Protein AF-A0A7I7TYQ7-F1 (afdb_monomer_lite)

pLDDT: mean 83.6, std 18.42, range [42.56, 98.5]

Radius of gyration: 59.67 Å; chains: 1; bounding box: 112×48×159 Å

Structure (mmCIF, N/CA/C/O backbone):
data_AF-A0A7I7TYQ7-F1
#
_entry.id   AF-A0A7I7TYQ7-F1
#
loop_
_atom_site.group_PDB
_atom_site.id
_atom_site.type_symbol
_atom_site.label_atom_id
_atom_site.label_alt_id
_atom_site.label_comp_id
_atom_site.label_asym_id
_atom_site.label_entity_id
_atom_site.label_seq_id
_atom_site.pdbx_PDB_ins_code
_atom_site.Cartn_x
_atom_site.Cartn_y
_atom_site.Cartn_z
_atom_site.occupancy
_atom_site.B_iso_or_equiv
_atom_site.auth_seq_id
_atom_site.auth_comp_id
_atom_site.auth_asym_id
_atom_site.auth_atom_id
_atom_site.pdbx_PDB_model_num
ATOM 1 N N . MET A 1 1 ? 20.539 24.760 8.040 1.00 42.56 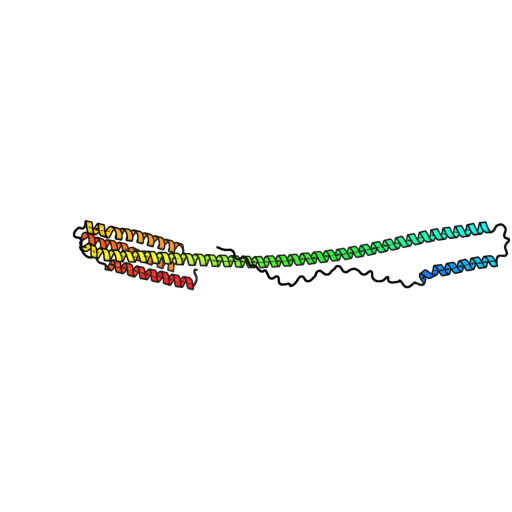1 MET A N 1
ATOM 2 C CA . MET A 1 1 ? 20.304 25.077 6.617 1.00 42.56 1 MET A CA 1
ATOM 3 C C . MET A 1 1 ? 21.430 26.008 6.199 1.00 42.56 1 MET A C 1
ATOM 5 O O . MET A 1 1 ? 21.367 27.202 6.440 1.00 42.56 1 MET A O 1
ATOM 9 N N . THR A 1 2 ? 22.516 25.404 5.736 1.00 43.94 2 THR A N 1
ATOM 10 C CA . THR A 1 2 ? 23.772 26.020 5.290 1.00 43.94 2 THR A CA 1
ATOM 11 C C . THR A 1 2 ? 24.238 25.156 4.118 1.00 43.94 2 THR A C 1
ATOM 13 O O . THR A 1 2 ? 24.193 23.929 4.263 1.00 43.94 2 THR A O 1
ATOM 16 N N . PRO A 1 3 ? 24.612 25.721 2.962 1.00 54.16 3 PRO A N 1
ATOM 17 C CA . PRO A 1 3 ? 25.118 24.925 1.858 1.00 54.16 3 PRO A CA 1
ATOM 18 C C . PRO A 1 3 ? 26.622 24.703 2.050 1.00 54.16 3 PRO A C 1
ATOM 20 O O . PRO A 1 3 ? 27.372 25.659 2.220 1.00 54.16 3 PRO A O 1
ATOM 23 N N . ASN A 1 4 ? 27.039 23.437 2.051 1.00 48.41 4 ASN A N 1
ATOM 24 C CA . ASN A 1 4 ? 28.428 23.059 1.812 1.00 48.41 4 ASN A CA 1
ATOM 25 C C . ASN A 1 4 ? 28.640 23.105 0.295 1.00 48.41 4 ASN A C 1
ATOM 27 O O . ASN A 1 4 ? 28.113 22.263 -0.434 1.00 48.41 4 ASN A O 1
ATOM 31 N N . GLU A 1 5 ? 29.366 24.118 -0.160 1.00 56.53 5 GLU A N 1
ATOM 32 C CA . GLU A 1 5 ? 30.161 24.048 -1.381 1.00 56.53 5 GLU A CA 1
ATOM 33 C C . GLU A 1 5 ? 31.379 23.182 -1.058 1.00 56.53 5 GLU A C 1
ATOM 35 O O . GLU A 1 5 ? 31.996 23.411 -0.028 1.00 56.53 5 GLU A O 1
ATOM 40 N N . ASP A 1 6 ? 31.618 22.142 -1.859 1.00 55.69 6 ASP A N 1
ATOM 41 C CA . ASP A 1 6 ? 32.930 21.544 -2.161 1.00 55.69 6 ASP A CA 1
ATOM 42 C C . ASP A 1 6 ? 32.677 20.271 -2.981 1.00 55.69 6 ASP A C 1
ATOM 44 O O . ASP A 1 6 ? 32.563 19.155 -2.474 1.00 55.69 6 ASP A O 1
ATOM 48 N N . GLY A 1 7 ? 32.504 20.471 -4.287 1.00 45.97 7 GLY A N 1
ATOM 49 C CA . GLY A 1 7 ? 32.435 19.413 -5.287 1.00 45.97 7 GLY A CA 1
ATOM 50 C C . GLY A 1 7 ? 33.688 19.436 -6.153 1.00 45.97 7 GLY A C 1
ATOM 51 O O . GLY A 1 7 ? 33.636 19.895 -7.292 1.00 45.97 7 GLY A O 1
ATOM 52 N N . GLU A 1 8 ? 34.809 18.951 -5.616 1.00 46.06 8 GLU A N 1
ATOM 53 C CA . GLU A 1 8 ? 35.971 18.552 -6.415 1.00 46.06 8 GLU A CA 1
ATOM 54 C C . GLU A 1 8 ? 35.578 17.366 -7.309 1.00 46.06 8 GLU A C 1
ATOM 56 O O . GLU A 1 8 ? 35.532 16.212 -6.882 1.00 46.06 8 GLU A O 1
ATOM 61 N N . VAL A 1 9 ? 35.291 17.647 -8.581 1.00 50.56 9 VAL A N 1
ATOM 62 C CA . VAL A 1 9 ? 35.205 16.617 -9.619 1.00 50.56 9 VAL A CA 1
ATOM 63 C C . VAL A 1 9 ? 36.607 16.410 -10.181 1.00 50.56 9 VAL A C 1
ATOM 65 O O . VAL A 1 9 ? 37.068 17.125 -11.069 1.00 50.56 9 VAL A O 1
ATOM 68 N N . SER A 1 10 ? 37.287 15.416 -9.616 1.00 46.12 10 SER A N 1
ATOM 69 C CA . SER A 1 10 ? 38.508 14.826 -10.154 1.00 46.12 10 SER A CA 1
ATOM 70 C C . SER A 1 10 ? 38.202 14.200 -11.519 1.00 46.12 10 SER A C 1
ATOM 72 O O . SER A 1 10 ? 37.521 13.178 -11.610 1.00 46.12 10 SER A O 1
ATOM 74 N N . ALA A 1 11 ? 38.654 14.845 -12.593 1.00 45.22 11 ALA A N 1
ATOM 75 C CA . ALA A 1 11 ? 38.586 14.301 -13.941 1.00 45.22 11 ALA A CA 1
ATOM 76 C C . ALA A 1 11 ? 39.720 13.283 -14.128 1.00 45.22 11 ALA A C 1
ATOM 78 O O . ALA A 1 11 ? 40.892 13.646 -14.241 1.00 45.22 11 ALA A O 1
ATOM 79 N N . THR A 1 12 ? 39.372 11.998 -14.158 1.00 47.47 12 THR A N 1
ATOM 80 C CA . THR A 1 12 ? 40.266 10.933 -14.610 1.00 47.47 12 THR A CA 1
ATOM 81 C C . THR A 1 12 ? 40.560 11.091 -16.109 1.00 47.47 12 THR A C 1
ATOM 83 O O . THR A 1 12 ? 39.634 11.283 -16.901 1.00 47.47 12 THR A O 1
ATOM 86 N N . PRO A 1 13 ? 41.836 11.008 -16.527 1.00 54.53 13 PRO A N 1
ATOM 87 C CA . PRO A 1 13 ? 42.229 11.113 -17.919 1.00 54.53 13 PRO A CA 1
ATOM 88 C C . PRO A 1 13 ? 42.287 9.713 -18.525 1.00 54.53 13 PRO A C 1
ATOM 90 O O . PRO A 1 13 ? 43.310 9.040 -18.440 1.00 54.53 13 PRO A O 1
ATOM 93 N N . GLU A 1 14 ? 41.211 9.258 -19.156 1.00 49.28 14 GLU A N 1
ATOM 94 C CA . GLU A 1 14 ? 41.310 8.069 -19.994 1.00 49.28 14 GLU A CA 1
ATOM 95 C C . GLU A 1 14 ? 40.328 8.121 -21.163 1.00 49.28 14 GLU A C 1
ATOM 97 O O . GLU A 1 14 ? 39.133 8.336 -21.005 1.00 49.28 14 GLU A O 1
ATOM 102 N N . GLU A 1 15 ? 40.890 7.879 -22.347 1.00 51.50 15 GLU A N 1
ATOM 103 C CA . GLU A 1 15 ? 40.184 7.302 -23.486 1.00 51.50 15 GLU A CA 1
ATOM 104 C C . GLU A 1 15 ? 39.393 8.239 -24.420 1.00 51.50 15 GLU A C 1
ATOM 106 O O . GLU A 1 15 ? 38.199 8.099 -24.649 1.00 51.50 15 GLU A O 1
ATOM 111 N N . ALA A 1 16 ? 40.126 9.102 -25.131 1.00 48.16 16 ALA A N 1
ATOM 112 C CA . ALA A 1 16 ? 39.754 9.504 -26.492 1.00 48.16 16 ALA A CA 1
ATOM 113 C C . ALA A 1 16 ? 40.842 9.046 -27.474 1.00 48.16 16 ALA A C 1
ATOM 115 O O . ALA A 1 16 ? 41.676 9.813 -27.959 1.00 48.16 16 ALA A O 1
ATOM 116 N N . ARG A 1 17 ? 40.852 7.733 -27.724 1.00 45.06 17 ARG A N 1
ATOM 117 C CA . ARG A 1 17 ? 41.566 7.107 -28.839 1.00 45.06 17 ARG A CA 1
ATOM 118 C C . ARG A 1 17 ? 40.898 7.520 -30.154 1.00 45.06 17 ARG A C 1
ATOM 120 O O . ARG A 1 17 ? 39.698 7.338 -30.315 1.00 45.06 17 ARG A O 1
ATOM 127 N N . GLY A 1 18 ? 41.707 7.951 -31.123 1.00 48.47 18 GLY A N 1
ATOM 128 C CA . GLY A 1 18 ? 41.430 7.644 -32.528 1.00 48.47 18 GLY A CA 1
ATOM 129 C C . GLY A 1 18 ? 41.006 8.779 -33.458 1.00 48.47 18 GLY A C 1
ATOM 130 O O . GLY A 1 18 ? 40.222 8.521 -34.362 1.00 48.47 18 GLY A O 1
ATOM 131 N N . ILE A 1 19 ? 41.555 9.991 -33.336 1.00 48.09 19 ILE A N 1
ATOM 132 C CA . ILE A 1 19 ? 41.625 10.891 -34.503 1.00 48.09 19 ILE A CA 1
ATOM 133 C C . ILE A 1 19 ? 42.959 10.617 -35.193 1.00 48.09 19 ILE A C 1
ATOM 135 O O . ILE A 1 19 ? 44.007 11.123 -34.794 1.00 48.09 19 ILE A O 1
ATOM 139 N N . THR A 1 20 ? 42.939 9.749 -36.202 1.00 58.75 20 THR A N 1
ATOM 140 C CA . THR A 1 20 ? 44.075 9.596 -37.111 1.00 58.75 20 THR A CA 1
ATOM 141 C C . THR A 1 20 ? 44.204 10.908 -37.896 1.00 58.75 20 THR A C 1
ATOM 143 O O . THR A 1 20 ? 43.220 11.327 -38.509 1.00 58.75 20 THR A O 1
ATOM 146 N N . PRO A 1 21 ? 45.357 11.601 -37.877 1.00 63.38 21 PRO A N 1
ATOM 147 C CA . PRO A 1 21 ? 45.532 12.796 -38.693 1.00 63.38 21 PRO A CA 1
ATOM 148 C C . PRO A 1 21 ? 45.379 12.428 -40.179 1.00 63.38 21 PRO A C 1
ATOM 150 O O . PRO A 1 21 ? 45.716 11.300 -40.558 1.00 63.38 21 PRO A O 1
ATOM 153 N N . PRO A 1 22 ? 44.884 13.344 -41.034 1.00 53.72 22 PRO A N 1
ATOM 154 C CA . PRO A 1 22 ? 44.825 13.102 -42.468 1.00 53.72 22 PRO A CA 1
ATOM 155 C C . PRO A 1 22 ? 46.232 12.747 -42.942 1.00 53.72 22 PRO A C 1
ATOM 157 O O . PRO A 1 22 ? 47.171 13.516 -42.731 1.00 53.72 22 PRO A O 1
ATOM 160 N N . GLN A 1 23 ? 46.384 11.560 -43.534 1.00 51.31 23 GLN A N 1
ATOM 161 C CA . GLN A 1 23 ? 47.637 11.173 -44.162 1.00 51.31 23 GLN A CA 1
ATOM 162 C C . GLN A 1 23 ? 47.971 12.238 -45.204 1.00 51.31 23 GLN A C 1
ATOM 164 O O . GLN A 1 23 ? 47.306 12.359 -46.233 1.00 51.31 23 GLN A O 1
ATOM 169 N N . THR A 1 24 ? 48.995 13.036 -44.916 1.00 47.09 24 THR A N 1
ATOM 170 C CA . THR A 1 24 ? 49.686 13.846 -45.905 1.00 47.09 24 THR A CA 1
ATOM 171 C C . THR A 1 24 ? 50.196 12.871 -46.948 1.00 47.09 24 THR A C 1
ATOM 173 O O . THR A 1 24 ? 51.155 12.135 -46.718 1.00 47.09 24 THR A O 1
ATOM 176 N N . VAL A 1 25 ? 49.504 12.821 -48.084 1.00 48.56 25 VAL A N 1
ATOM 177 C CA . VAL A 1 25 ? 49.967 12.107 -49.267 1.00 48.56 25 VAL A CA 1
ATOM 178 C C . VAL A 1 25 ? 51.283 12.766 -49.660 1.00 48.56 25 VAL A C 1
ATOM 180 O O . VAL A 1 25 ? 51.312 13.822 -50.289 1.00 48.56 25 VAL A O 1
ATOM 183 N N . VAL A 1 26 ? 52.387 12.174 -49.210 1.00 49.19 26 VAL A N 1
ATOM 184 C CA . VAL A 1 26 ? 53.721 12.489 -49.701 1.00 49.19 26 VAL A CA 1
ATOM 185 C C . VAL A 1 26 ? 53.659 12.234 -51.207 1.00 49.19 26 VAL A C 1
ATOM 187 O O . VAL A 1 26 ? 53.320 11.111 -51.594 1.00 49.19 26 VAL A O 1
ATOM 190 N N . PRO A 1 27 ? 53.927 13.225 -52.076 1.00 45.50 27 PRO A N 1
ATOM 191 C CA . PRO A 1 27 ? 54.024 12.963 -53.502 1.00 45.50 27 PRO A CA 1
ATOM 192 C C . PRO A 1 27 ? 55.144 11.942 -53.686 1.00 45.50 27 PRO A C 1
ATOM 194 O O . PRO A 1 27 ? 56.320 12.246 -53.474 1.00 45.50 27 PRO A O 1
ATOM 197 N N . SER A 1 28 ? 54.766 10.696 -53.987 1.00 47.22 28 SER A N 1
ATOM 198 C CA . SER A 1 28 ? 55.723 9.617 -54.176 1.00 47.22 28 SER A CA 1
ATOM 199 C C . SER A 1 28 ? 56.664 10.056 -55.282 1.00 47.22 28 SER A C 1
ATOM 201 O O . SER A 1 28 ? 56.205 10.447 -56.361 1.00 47.22 28 SER A O 1
ATOM 203 N N . ALA A 1 29 ? 57.955 10.027 -54.964 1.00 47.75 29 ALA A N 1
ATOM 204 C CA . ALA A 1 29 ? 59.056 10.367 -55.838 1.00 47.75 29 ALA A CA 1
ATOM 205 C C . ALA A 1 29 ? 58.744 10.001 -57.290 1.00 47.75 29 ALA A C 1
ATOM 207 O O . ALA A 1 29 ? 58.424 8.854 -57.599 1.00 47.75 29 ALA A O 1
ATOM 208 N N . SER A 1 30 ? 58.839 11.007 -58.159 1.00 48.94 30 SER A N 1
ATOM 209 C CA . SER A 1 30 ? 58.776 10.887 -59.608 1.00 48.94 30 SER A CA 1
ATOM 210 C C . SER A 1 30 ? 59.450 9.592 -60.065 1.00 48.94 30 SER A C 1
ATOM 212 O O . SER A 1 30 ? 60.682 9.501 -60.086 1.00 48.94 30 SER A O 1
ATOM 214 N N . GLN A 1 31 ? 58.643 8.594 -60.429 1.00 48.28 31 GLN A N 1
ATOM 215 C CA . GLN A 1 31 ? 59.093 7.452 -61.207 1.00 48.28 31 GLN A CA 1
ATOM 216 C C . GLN A 1 31 ? 59.602 8.021 -62.529 1.00 48.28 31 GLN A C 1
ATOM 218 O O . GLN A 1 31 ? 58.839 8.309 -63.453 1.00 48.28 31 GLN A O 1
ATOM 223 N N . ARG A 1 32 ? 60.915 8.251 -62.593 1.00 46.56 32 ARG A N 1
ATOM 224 C CA . ARG A 1 32 ? 61.625 8.524 -63.835 1.00 46.56 32 ARG A CA 1
ATOM 225 C C . ARG A 1 32 ? 61.409 7.302 -64.717 1.00 46.56 32 ARG A C 1
ATOM 227 O O . ARG A 1 32 ? 62.030 6.264 -64.501 1.00 46.56 32 ARG A O 1
ATOM 234 N N . ARG A 1 33 ? 60.482 7.413 -65.671 1.00 49.12 33 ARG A N 1
ATOM 235 C CA . ARG A 1 33 ? 60.324 6.421 -66.734 1.00 49.12 33 ARG A CA 1
ATOM 236 C C . ARG A 1 33 ? 61.698 6.215 -67.386 1.00 49.12 33 ARG A C 1
ATOM 238 O O . ARG A 1 33 ? 62.321 7.212 -67.764 1.00 49.12 33 ARG A O 1
ATOM 245 N N . PRO A 1 34 ? 62.195 4.973 -67.500 1.00 53.09 34 PRO A N 1
ATOM 246 C CA . PRO A 1 34 ? 63.415 4.713 -68.245 1.00 53.09 34 PRO A CA 1
ATOM 247 C C . PRO A 1 34 ? 63.185 5.146 -69.693 1.00 53.09 34 PRO A C 1
ATOM 249 O O . PRO A 1 34 ? 62.170 4.796 -70.294 1.00 53.09 34 PRO A O 1
ATOM 252 N N . TRP A 1 35 ? 64.105 5.951 -70.225 1.00 48.88 35 TRP A N 1
ATOM 253 C CA . TRP A 1 35 ? 64.116 6.352 -71.629 1.00 48.88 35 TRP A CA 1
ATOM 254 C C . TRP A 1 35 ? 64.016 5.102 -72.508 1.00 48.88 35 TRP A C 1
ATOM 256 O O . TRP A 1 35 ? 64.938 4.288 -72.552 1.00 48.88 35 TRP A O 1
ATOM 266 N N . THR A 1 36 ? 62.882 4.914 -73.181 1.00 56.78 36 THR A N 1
ATOM 267 C CA . THR A 1 36 ? 62.718 3.799 -74.117 1.00 56.78 36 THR A CA 1
ATOM 268 C C . THR A 1 36 ? 63.344 4.161 -75.460 1.00 56.78 36 THR A C 1
ATOM 270 O O . THR A 1 36 ? 63.169 5.277 -75.945 1.00 56.78 36 THR A O 1
ATOM 273 N N . LEU A 1 37 ? 64.014 3.196 -76.101 1.00 52.06 37 LEU A N 1
ATOM 274 C CA . LEU A 1 37 ? 64.643 3.310 -77.431 1.00 52.06 37 LEU A CA 1
ATOM 275 C C . LEU A 1 37 ? 63.708 3.816 -78.551 1.00 52.06 37 LEU A C 1
ATOM 277 O O . LEU A 1 37 ? 64.166 4.156 -79.639 1.00 52.06 37 LEU A O 1
ATOM 281 N N . ARG A 1 38 ? 62.396 3.882 -78.300 1.00 53.44 38 ARG A N 1
ATOM 282 C CA . ARG A 1 38 ? 61.405 4.409 -79.241 1.00 53.44 38 ARG A CA 1
ATOM 283 C C . ARG A 1 38 ? 61.416 5.944 -79.328 1.00 53.44 38 ARG A C 1
ATOM 285 O O . ARG A 1 38 ? 61.082 6.468 -80.385 1.00 53.44 38 ARG A O 1
ATOM 292 N N . ASP A 1 39 ? 61.886 6.643 -78.291 1.00 51.06 39 ASP A N 1
ATOM 293 C CA . ASP A 1 39 ? 62.031 8.112 -78.291 1.00 51.06 39 ASP A CA 1
ATOM 294 C C . ASP A 1 39 ? 63.324 8.591 -78.977 1.00 51.06 39 ASP A C 1
ATOM 296 O O . ASP A 1 39 ? 63.444 9.754 -79.355 1.00 51.06 39 ASP A O 1
ATOM 300 N N . THR A 1 40 ? 64.286 7.695 -79.222 1.00 53.19 40 THR A N 1
ATOM 301 C CA . THR A 1 40 ? 65.558 8.020 -79.896 1.00 53.19 40 THR A CA 1
ATOM 302 C C . THR A 1 40 ? 65.460 7.981 -81.427 1.00 53.19 40 THR A C 1
ATOM 304 O O . THR A 1 40 ? 66.359 8.465 -82.117 1.00 53.19 40 THR A O 1
ATOM 307 N N . GLY A 1 41 ? 64.358 7.454 -81.977 1.00 53.81 41 GLY A N 1
ATOM 308 C CA . GLY A 1 41 ? 64.159 7.310 -83.425 1.00 53.81 41 GLY A CA 1
ATOM 309 C C . GLY A 1 41 ? 64.160 8.640 -84.188 1.00 53.81 41 GLY A C 1
ATOM 310 O O . GLY A 1 41 ? 64.641 8.701 -85.318 1.00 53.81 41 GLY A O 1
ATOM 311 N N . TRP A 1 42 ? 63.711 9.728 -83.556 1.00 55.38 42 TRP A N 1
ATOM 312 C CA . TRP A 1 42 ? 63.705 11.058 -84.175 1.00 55.38 42 TRP A CA 1
ATOM 313 C C . TRP A 1 42 ? 65.107 11.681 -84.271 1.00 55.38 42 TRP A C 1
ATOM 315 O O . TRP A 1 42 ? 65.395 12.375 -85.245 1.00 55.38 42 TRP A O 1
ATOM 325 N N . ILE A 1 43 ? 66.009 11.380 -83.326 1.00 57.78 43 ILE A N 1
ATOM 326 C CA . ILE A 1 43 ? 67.402 11.864 -83.357 1.00 57.78 43 ILE A CA 1
ATOM 327 C C . ILE A 1 43 ? 68.191 11.141 -84.460 1.00 57.78 43 ILE A C 1
ATOM 329 O O . ILE A 1 43 ? 68.955 11.771 -85.192 1.00 57.78 43 ILE A O 1
ATOM 333 N N . ALA A 1 44 ? 67.949 9.837 -84.641 1.00 55.78 44 ALA A N 1
ATOM 334 C CA . ALA A 1 44 ? 68.562 9.061 -85.718 1.00 55.78 44 ALA A CA 1
ATOM 335 C C . ALA A 1 44 ? 68.093 9.526 -87.111 1.00 55.78 44 ALA A C 1
ATOM 337 O O . ALA A 1 44 ? 68.922 9.685 -88.006 1.00 55.78 44 ALA A O 1
ATOM 338 N N . LEU A 1 45 ? 66.798 9.831 -87.279 1.00 56.59 45 LEU A N 1
ATOM 339 C CA . LEU A 1 45 ? 66.256 10.317 -88.555 1.00 56.59 45 LEU A CA 1
ATOM 340 C C . LEU A 1 45 ? 66.772 11.728 -88.907 1.00 56.59 45 LEU A C 1
ATOM 342 O O . LEU A 1 45 ? 67.100 12.006 -90.066 1.00 56.59 45 LEU A O 1
ATOM 346 N N . GLY A 1 46 ? 66.919 12.597 -87.898 1.00 57.06 46 GLY A N 1
ATOM 347 C CA . GLY A 1 46 ? 67.520 13.925 -88.045 1.00 57.06 46 GLY A CA 1
ATOM 348 C C . GLY A 1 46 ? 68.971 13.864 -88.532 1.00 57.06 46 GLY A C 1
ATOM 349 O O . GLY A 1 46 ? 69.314 14.526 -89.513 1.00 57.06 46 GLY A O 1
ATOM 350 N N . LEU A 1 47 ? 69.797 13.000 -87.929 1.00 56.91 47 LEU A N 1
ATOM 351 C CA . LEU A 1 47 ? 71.205 12.828 -88.314 1.00 56.91 47 LEU A CA 1
ATOM 352 C C . LEU A 1 47 ? 71.373 12.238 -89.724 1.00 56.91 47 LEU A C 1
ATOM 354 O O . LEU A 1 47 ? 72.244 12.689 -90.469 1.00 56.91 47 LEU A O 1
ATOM 358 N N . THR A 1 48 ? 70.516 11.301 -90.142 1.00 59.31 48 THR A N 1
ATOM 359 C CA . THR A 1 48 ? 70.573 10.755 -91.511 1.00 59.31 48 THR A CA 1
ATOM 360 C C . THR A 1 48 ? 70.139 11.762 -92.579 1.00 59.31 48 THR A C 1
ATOM 362 O O . THR A 1 48 ? 70.736 11.798 -93.653 1.00 59.31 48 THR A O 1
ATOM 365 N N . SER A 1 49 ? 69.157 12.626 -92.293 1.00 58.34 49 SER A N 1
ATOM 366 C CA . SER A 1 49 ? 68.708 13.649 -93.254 1.00 58.34 49 SER A CA 1
ATOM 367 C C . SER A 1 49 ? 69.726 14.784 -93.428 1.00 58.34 49 SER A C 1
ATOM 369 O O . SER A 1 49 ? 70.009 15.185 -94.558 1.00 58.34 49 SER A O 1
ATOM 371 N N . GLY A 1 50 ? 70.355 15.235 -92.334 1.00 61.94 50 GLY A N 1
ATOM 372 C CA . GLY A 1 50 ? 71.437 16.222 -92.381 1.00 61.94 50 GLY A CA 1
ATOM 373 C C . GLY A 1 50 ? 72.685 15.689 -93.091 1.00 61.94 50 GLY A C 1
ATOM 374 O O . GLY A 1 50 ? 73.285 16.397 -93.901 1.00 61.94 50 GLY A O 1
ATOM 375 N N . GLY A 1 51 ? 73.028 14.415 -92.862 1.00 63.31 51 GLY A N 1
ATOM 376 C CA . GLY A 1 51 ? 74.118 13.736 -93.567 1.00 63.31 51 GLY A CA 1
ATOM 377 C C . GLY A 1 51 ? 73.871 13.610 -95.073 1.00 63.31 51 GLY A C 1
ATOM 378 O O . GLY A 1 51 ? 74.770 13.888 -95.862 1.00 63.31 51 GLY A O 1
ATOM 379 N N . PHE A 1 52 ? 72.646 13.272 -95.489 1.00 66.69 52 PHE A N 1
ATOM 380 C CA . PHE A 1 52 ? 72.287 13.142 -96.906 1.00 66.69 52 PHE A CA 1
ATOM 381 C C . PHE A 1 52 ? 72.254 14.493 -97.642 1.00 66.69 52 PHE A C 1
ATOM 383 O O . PHE A 1 52 ? 72.712 14.582 -98.779 1.00 66.69 52 PHE A O 1
ATOM 390 N N . ALA A 1 53 ? 71.795 15.565 -96.986 1.00 63.72 53 ALA A N 1
ATOM 391 C CA . ALA A 1 53 ? 71.829 16.920 -97.545 1.00 63.72 53 ALA A CA 1
ATOM 392 C C . ALA A 1 53 ? 73.265 17.460 -97.686 1.00 63.72 53 ALA A C 1
ATOM 394 O O . ALA A 1 53 ? 73.607 18.047 -98.713 1.00 63.72 53 ALA A O 1
ATOM 395 N N . SER A 1 54 ? 74.122 17.210 -96.689 1.00 60.69 54 SER A N 1
ATOM 396 C CA . SER A 1 54 ? 75.544 17.577 -96.736 1.00 60.69 54 SER A CA 1
ATOM 397 C C . SER A 1 54 ? 76.308 16.775 -97.805 1.00 60.69 54 SER A C 1
ATOM 399 O O . SER A 1 54 ? 77.127 17.326 -98.538 1.00 60.69 54 SER A O 1
ATOM 401 N N . TRP A 1 55 ? 75.975 15.490 -97.982 1.00 67.00 55 TRP A N 1
ATOM 402 C CA . TRP A 1 55 ? 76.544 14.640 -99.034 1.00 67.00 55 TRP A CA 1
ATOM 403 C C . TRP A 1 55 ? 76.109 15.064 -100.449 1.00 67.00 55 TRP A C 1
ATOM 405 O O . TRP A 1 55 ? 76.949 15.153 -101.345 1.00 67.00 55 TRP A O 1
ATOM 415 N N . LEU A 1 56 ? 74.833 15.422 -100.648 1.00 63.84 56 LEU A N 1
ATOM 416 C CA . LEU A 1 56 ? 74.331 15.959 -101.922 1.00 63.84 56 LEU A CA 1
ATOM 417 C C . LEU A 1 56 ? 74.962 17.312 -102.294 1.00 63.84 56 LEU A C 1
ATOM 419 O O . LEU A 1 56 ? 75.192 17.563 -103.478 1.00 63.84 56 LEU A O 1
ATOM 423 N N . LEU A 1 57 ? 75.281 18.162 -101.311 1.00 61.59 57 LEU A N 1
ATOM 424 C CA . LEU A 1 57 ? 75.947 19.454 -101.534 1.00 61.59 57 LEU A CA 1
ATOM 425 C C . LEU A 1 57 ? 77.407 19.312 -101.984 1.00 61.59 57 LEU A C 1
ATOM 427 O O . LEU A 1 57 ? 77.882 20.136 -102.759 1.00 61.59 57 LEU A O 1
ATOM 431 N N . ILE A 1 58 ? 78.110 18.273 -101.525 1.00 62.56 58 ILE A N 1
ATOM 432 C CA . ILE A 1 58 ? 79.524 18.051 -101.865 1.00 62.56 58 ILE A CA 1
ATOM 433 C C . ILE A 1 58 ? 79.677 17.339 -103.222 1.00 62.56 58 ILE A C 1
ATOM 435 O O . ILE A 1 58 ? 80.654 17.585 -103.925 1.00 62.56 58 ILE A O 1
ATOM 439 N N . PHE A 1 59 ? 78.719 16.491 -103.621 1.00 57.88 59 PHE A N 1
ATOM 440 C CA . PHE A 1 59 ? 78.836 15.662 -104.834 1.00 57.88 59 PHE A CA 1
ATOM 441 C C . PHE A 1 59 ? 78.012 16.115 -106.052 1.00 57.88 59 PHE A C 1
ATOM 443 O O . PHE A 1 59 ? 78.181 15.546 -107.132 1.00 57.88 59 PHE A O 1
ATOM 450 N N . SER A 1 60 ? 77.159 17.140 -105.948 1.00 50.94 60 SER A N 1
ATOM 451 C CA . SER A 1 60 ? 76.434 17.674 -107.112 1.00 50.94 60 SER A CA 1
ATOM 452 C C . SER A 1 60 ? 77.179 18.857 -107.748 1.00 50.94 60 SER A C 1
ATOM 454 O O . SER A 1 60 ? 77.057 20.007 -107.335 1.00 50.94 60 SER A O 1
ATOM 456 N N . GLY A 1 61 ? 77.983 18.573 -108.779 1.00 49.09 61 GLY A N 1
ATOM 457 C CA . GLY A 1 61 ? 78.694 19.574 -109.585 1.00 49.09 61 GLY A CA 1
ATOM 458 C C . GLY A 1 61 ? 77.737 20.451 -110.394 1.00 49.09 61 GLY A C 1
ATOM 459 O O . GLY A 1 61 ? 77.472 20.175 -111.561 1.00 49.09 61 GLY A O 1
ATOM 460 N N . TRP A 1 62 ? 77.175 21.486 -109.766 1.00 46.22 62 TRP A N 1
ATOM 461 C CA . TRP A 1 62 ? 76.034 22.197 -110.331 1.00 46.22 62 TRP A CA 1
ATOM 462 C C . TRP A 1 62 ? 76.156 23.726 -110.085 1.00 46.22 62 TRP A C 1
ATOM 464 O O . TRP A 1 62 ? 76.124 24.178 -108.947 1.00 46.22 62 TRP A O 1
ATOM 474 N N . GLU A 1 63 ? 76.107 24.543 -111.152 1.00 51.84 63 GLU A N 1
ATOM 475 C CA . GLU A 1 63 ? 76.265 26.024 -111.195 1.00 51.84 63 GLU A CA 1
ATOM 476 C C . GLU A 1 63 ? 75.333 26.881 -110.295 1.00 51.84 63 GLU A C 1
ATOM 478 O O . GLU A 1 63 ? 74.128 26.652 -110.212 1.00 51.84 63 GLU A O 1
ATOM 483 N N . ILE A 1 64 ? 75.890 27.909 -109.649 1.00 50.00 64 ILE A N 1
ATOM 484 C CA . ILE A 1 64 ? 75.413 28.555 -108.403 1.00 50.00 64 ILE A CA 1
ATOM 485 C C . ILE A 1 64 ? 74.318 29.647 -108.581 1.00 50.00 64 ILE A C 1
ATOM 487 O O . ILE A 1 64 ? 73.811 30.180 -107.600 1.00 50.00 64 ILE A O 1
ATOM 491 N N . GLY A 1 65 ? 73.864 29.964 -109.798 1.00 48.91 65 GLY A N 1
ATOM 492 C CA . GLY A 1 65 ? 73.085 31.195 -110.053 1.00 48.91 65 GLY A CA 1
ATOM 493 C C . GLY A 1 65 ? 71.573 31.200 -109.749 1.00 48.91 65 GLY A C 1
ATOM 494 O O . GLY A 1 65 ? 70.998 32.273 -109.628 1.00 48.91 65 GLY A O 1
ATOM 495 N N . SER A 1 66 ? 70.905 30.045 -109.626 1.00 55.69 66 SER A N 1
ATOM 496 C CA . SER A 1 66 ? 69.425 29.959 -109.515 1.00 55.69 66 SER A CA 1
ATOM 497 C C . SER A 1 66 ? 68.969 28.829 -108.569 1.00 55.69 66 SER A C 1
ATOM 499 O O . SER A 1 66 ? 67.980 28.138 -108.791 1.00 55.69 66 SER A O 1
ATOM 501 N N . LYS A 1 67 ? 69.758 28.560 -107.519 1.00 49.00 67 LYS A N 1
ATOM 502 C CA . LYS A 1 67 ? 69.617 27.337 -106.700 1.00 49.00 67 LYS A CA 1
ATOM 503 C C . LYS A 1 67 ? 69.018 27.535 -105.324 1.00 49.00 67 LYS A C 1
ATOM 505 O O . LYS A 1 67 ? 68.341 26.642 -104.832 1.00 49.00 67 LYS A O 1
ATOM 510 N N . ALA A 1 68 ? 69.198 28.698 -104.713 1.00 55.75 68 ALA A N 1
ATOM 511 C CA . ALA A 1 68 ? 68.646 28.934 -103.384 1.00 55.75 68 ALA A CA 1
ATOM 512 C C . ALA A 1 68 ? 67.103 28.932 -103.379 1.00 55.75 68 ALA A C 1
ATOM 514 O O . ALA A 1 68 ? 66.503 28.451 -102.422 1.00 55.75 68 ALA A O 1
ATOM 515 N N . GLU A 1 69 ? 66.450 29.392 -104.454 1.00 54.44 69 GLU A N 1
ATOM 516 C CA . GLU A 1 69 ? 64.984 29.517 -104.505 1.00 54.44 69 GLU A CA 1
ATOM 517 C C . GLU A 1 69 ? 64.246 28.173 -104.572 1.00 54.44 69 GLU A C 1
ATOM 519 O O . GLU A 1 69 ? 63.284 27.973 -103.830 1.00 54.44 69 GLU A O 1
ATOM 524 N N . TRP A 1 70 ? 64.696 27.215 -105.392 1.00 58.62 70 TRP A N 1
ATOM 525 C CA . TRP A 1 70 ? 63.983 25.935 -105.534 1.00 58.62 70 TRP A CA 1
ATOM 526 C C . TRP A 1 70 ? 64.182 25.011 -104.323 1.00 58.62 70 TRP A C 1
ATOM 528 O O . TRP A 1 70 ? 63.229 24.392 -103.847 1.00 58.62 70 TRP A O 1
ATOM 538 N N . PHE A 1 71 ? 65.395 24.979 -103.754 1.00 60.44 71 PHE A N 1
ATOM 539 C CA . PHE A 1 71 ? 65.667 24.239 -102.517 1.00 60.44 71 PHE A CA 1
ATOM 540 C C . PHE A 1 71 ? 64.960 24.859 -101.307 1.00 60.44 71 PHE A C 1
ATOM 542 O O . PHE A 1 71 ? 64.440 24.119 -100.472 1.00 60.44 71 PHE A O 1
ATOM 549 N N . SER A 1 72 ? 64.864 26.193 -101.243 1.00 64.81 72 SER A N 1
ATOM 550 C CA . SER A 1 72 ? 64.053 26.883 -100.233 1.00 64.81 72 SER A CA 1
ATOM 551 C C . SER A 1 72 ? 62.576 26.494 -100.346 1.00 64.81 72 SER A C 1
ATOM 553 O O . SER A 1 72 ? 61.954 26.162 -99.337 1.00 64.81 72 SER A O 1
ATOM 555 N N . GLY A 1 73 ? 62.024 26.425 -101.564 1.00 65.38 73 GLY A N 1
ATOM 556 C CA . GLY A 1 73 ? 60.632 26.026 -101.793 1.00 65.38 73 GLY A CA 1
ATOM 557 C C . GLY A 1 73 ? 60.326 24.584 -101.370 1.00 65.38 73 GLY A C 1
ATOM 558 O O . GLY A 1 73 ? 59.367 24.351 -100.634 1.00 65.38 73 GLY A O 1
ATOM 559 N N . VAL A 1 74 ? 61.157 23.615 -101.773 1.00 70.00 74 VAL A N 1
ATOM 560 C CA . VAL A 1 74 ? 60.954 22.189 -101.439 1.00 70.00 74 VAL A CA 1
ATOM 561 C C . VAL A 1 74 ? 61.188 21.912 -99.952 1.00 70.00 74 VAL A C 1
ATOM 563 O O . VAL A 1 74 ? 60.400 21.191 -99.337 1.00 70.00 74 VAL A O 1
ATOM 566 N N . ALA A 1 75 ? 62.217 22.511 -99.343 1.00 71.00 75 ALA A N 1
ATOM 567 C CA . ALA A 1 75 ? 62.474 22.368 -97.910 1.00 71.00 75 ALA A CA 1
ATOM 568 C C . ALA A 1 75 ? 61.347 22.988 -97.069 1.00 71.00 75 ALA A C 1
ATOM 570 O O . ALA A 1 75 ? 60.888 22.374 -96.106 1.00 71.00 75 ALA A O 1
ATOM 571 N N . SER A 1 76 ? 60.848 24.161 -97.472 1.00 73.75 76 SER A N 1
ATOM 572 C CA . SER A 1 76 ? 59.721 24.826 -96.810 1.00 73.75 76 SER A CA 1
ATOM 573 C C . SER A 1 76 ? 58.429 24.013 -96.942 1.00 73.75 76 SER A C 1
ATOM 575 O O . SER A 1 76 ? 57.712 23.837 -95.958 1.00 73.75 76 SER A O 1
ATOM 577 N N . PHE A 1 77 ? 58.151 23.443 -98.121 1.00 75.19 77 PHE A N 1
ATOM 578 C CA . PHE A 1 77 ? 56.983 22.580 -98.331 1.00 75.19 77 PHE A CA 1
ATOM 579 C C . PHE A 1 77 ? 57.073 21.276 -97.525 1.00 75.19 77 PHE A C 1
ATOM 581 O O . PHE A 1 77 ? 56.096 20.869 -96.896 1.00 75.19 77 PHE A O 1
ATOM 588 N N . GLY A 1 78 ? 58.255 20.653 -97.475 1.00 76.44 78 GLY A N 1
ATOM 589 C CA . GLY A 1 78 ? 58.520 19.484 -96.635 1.00 76.44 78 GLY A CA 1
ATOM 590 C C . GLY A 1 78 ? 58.333 19.782 -95.146 1.00 76.44 78 GLY A C 1
ATOM 591 O O . GLY A 1 78 ? 57.663 19.019 -94.451 1.00 76.44 78 GLY A O 1
ATOM 592 N N . ALA A 1 79 ? 58.840 20.920 -94.662 1.00 79.94 79 ALA A N 1
ATOM 593 C CA . ALA A 1 79 ? 58.658 21.354 -93.278 1.00 79.94 79 ALA A CA 1
ATOM 594 C C . ALA A 1 79 ? 57.174 21.565 -92.927 1.00 79.94 79 ALA A C 1
ATOM 596 O O . ALA A 1 79 ? 56.723 21.110 -91.876 1.00 79.94 79 ALA A O 1
ATOM 597 N N . VAL A 1 80 ? 56.390 22.179 -93.822 1.00 79.38 80 VAL A N 1
ATOM 598 C CA . VAL A 1 80 ? 54.939 22.361 -93.637 1.00 79.38 80 VAL A CA 1
ATOM 599 C C . VAL A 1 80 ? 54.196 21.022 -93.661 1.00 79.38 80 VAL A C 1
ATOM 601 O O . VAL A 1 80 ? 53.343 20.788 -92.806 1.00 79.38 80 VAL A O 1
ATOM 604 N N . ALA A 1 81 ? 54.531 20.112 -94.580 1.00 74.44 81 ALA A N 1
ATOM 605 C CA . ALA A 1 81 ? 53.923 18.781 -94.643 1.00 74.44 81 ALA A CA 1
ATOM 606 C C . ALA A 1 81 ? 54.210 17.957 -93.374 1.00 74.44 81 ALA A C 1
ATOM 608 O O . ALA A 1 81 ? 53.302 17.324 -92.832 1.00 74.44 81 ALA A O 1
ATOM 609 N N . VAL A 1 82 ? 55.441 18.019 -92.854 1.00 81.50 82 VAL A N 1
ATOM 610 C CA . VAL A 1 82 ? 55.823 17.385 -91.583 1.00 81.50 82 VAL A CA 1
ATOM 611 C C . VAL A 1 82 ? 55.088 18.028 -90.408 1.00 81.50 82 VAL A C 1
ATOM 613 O O . VAL A 1 82 ? 54.566 17.301 -89.568 1.00 81.50 82 VAL A O 1
ATOM 616 N N . ALA A 1 83 ? 54.970 19.358 -90.363 1.00 80.06 83 ALA A N 1
ATOM 617 C CA . ALA A 1 83 ? 54.232 20.052 -89.308 1.00 80.06 83 ALA A CA 1
ATOM 618 C C . ALA A 1 83 ? 52.733 19.692 -89.310 1.00 80.06 83 ALA A C 1
ATOM 620 O O . ALA A 1 83 ? 52.148 19.444 -88.253 1.00 80.06 83 ALA A O 1
ATOM 621 N N . LEU A 1 84 ? 52.108 19.597 -90.490 1.00 79.50 84 LEU A N 1
ATOM 622 C CA . LEU A 1 84 ? 50.717 19.157 -90.634 1.00 79.50 84 LEU A CA 1
ATOM 623 C C . LEU A 1 84 ? 50.546 17.689 -90.229 1.00 79.50 84 LEU A C 1
ATOM 625 O O . LEU A 1 84 ? 49.608 17.365 -89.500 1.00 79.50 84 LEU A O 1
ATOM 629 N N . TRP A 1 85 ? 51.471 16.816 -90.632 1.00 79.56 85 TRP A N 1
ATOM 630 C CA . TRP A 1 85 ? 51.473 15.410 -90.227 1.00 79.56 85 TRP A CA 1
ATOM 631 C C . TRP A 1 85 ? 51.630 15.252 -88.710 1.00 79.56 85 TRP A C 1
ATOM 633 O O . TRP A 1 85 ? 50.831 14.562 -88.077 1.00 79.56 85 TRP A O 1
ATOM 643 N N . GLN A 1 86 ? 52.601 15.943 -88.105 1.00 84.31 86 GLN A N 1
ATOM 644 C CA . GLN A 1 86 ? 52.794 15.979 -86.654 1.00 84.31 86 GLN A CA 1
ATOM 645 C C . GLN A 1 86 ? 51.532 16.485 -85.945 1.00 84.31 86 GLN A C 1
ATOM 647 O O . GLN A 1 86 ? 51.109 15.882 -84.963 1.00 84.31 86 GLN A O 1
ATOM 652 N N . SER A 1 87 ? 50.865 17.518 -86.474 1.00 84.94 87 SER A N 1
ATOM 653 C CA . SER A 1 87 ? 49.594 18.006 -85.925 1.00 84.94 87 SER A CA 1
ATOM 654 C C . SER A 1 87 ? 48.482 16.952 -85.988 1.00 84.94 87 SER A C 1
ATOM 656 O O . SER A 1 87 ? 47.748 16.774 -85.014 1.00 84.94 87 SER A O 1
ATOM 658 N N . VAL A 1 88 ? 48.361 16.215 -87.097 1.00 82.25 88 VAL A N 1
ATOM 659 C CA . VAL A 1 88 ? 47.367 15.138 -87.247 1.00 82.25 88 VAL A CA 1
ATOM 660 C C . VAL A 1 88 ? 47.650 13.985 -86.281 1.00 82.25 88 VAL A C 1
ATOM 662 O O . VAL A 1 88 ? 46.722 13.521 -85.616 1.00 82.25 88 VAL A O 1
ATOM 665 N N . VAL A 1 89 ? 48.910 13.563 -86.142 1.00 83.88 89 VAL A N 1
ATOM 666 C CA . VAL A 1 89 ? 49.311 12.485 -85.223 1.00 83.88 89 VAL A CA 1
ATOM 667 C C . VAL A 1 89 ? 49.090 12.887 -83.764 1.00 83.88 89 VAL A C 1
ATOM 669 O O . VAL A 1 89 ? 48.495 12.114 -83.017 1.00 83.88 89 VAL A O 1
ATOM 672 N N . ILE A 1 90 ? 49.465 14.109 -83.369 1.00 81.69 90 ILE A N 1
ATOM 673 C CA . ILE A 1 90 ? 49.217 14.630 -82.013 1.00 81.69 90 ILE A CA 1
ATOM 674 C C . ILE A 1 90 ? 47.714 14.684 -81.726 1.00 81.69 90 ILE A C 1
ATOM 676 O O . ILE A 1 90 ? 47.278 14.291 -80.648 1.00 81.69 90 ILE A O 1
ATOM 680 N N . ARG A 1 91 ? 46.889 15.106 -82.695 1.00 83.62 91 ARG A N 1
ATOM 681 C CA . ARG A 1 91 ? 45.424 15.106 -82.538 1.00 83.62 91 ARG A CA 1
ATOM 682 C C . ARG A 1 91 ? 44.852 13.696 -82.407 1.00 83.62 91 ARG A C 1
ATOM 684 O O . ARG A 1 91 ? 43.895 13.514 -81.661 1.00 83.62 91 ARG A O 1
ATOM 691 N N . GLN A 1 92 ? 45.391 12.712 -83.127 1.00 83.44 92 GLN A N 1
ATOM 692 C CA . GLN A 1 92 ? 44.954 11.318 -83.002 1.00 83.44 92 GLN A CA 1
ATOM 693 C C . GLN A 1 92 ? 45.369 10.707 -81.659 1.00 83.44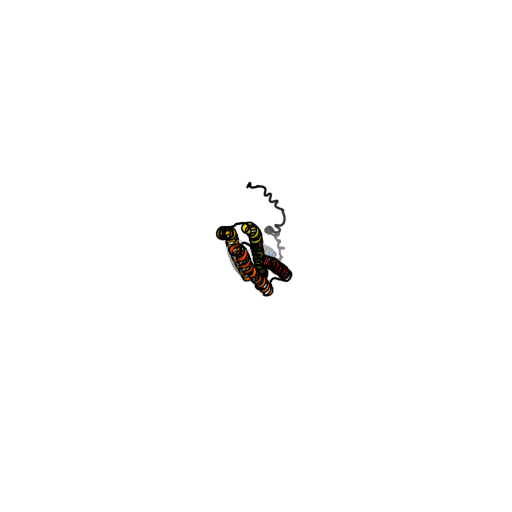 92 GLN A C 1
ATOM 695 O O . GLN A 1 92 ? 44.536 10.076 -81.014 1.00 83.44 92 GLN A O 1
ATOM 700 N N . GLN A 1 93 ? 46.601 10.950 -81.206 1.00 84.44 93 GLN A N 1
ATOM 701 C CA . GLN A 1 93 ? 47.083 10.513 -79.891 1.00 84.44 93 GLN A CA 1
ATOM 702 C C . GLN A 1 93 ? 46.286 11.167 -78.761 1.00 84.44 93 GLN A C 1
ATOM 704 O O . GLN A 1 93 ? 45.751 10.462 -77.918 1.00 84.44 93 GLN A O 1
ATOM 709 N N . ALA A 1 94 ? 46.066 12.483 -78.818 1.00 83.81 94 ALA A N 1
ATOM 710 C CA . ALA A 1 94 ? 45.255 13.191 -77.830 1.00 83.81 94 ALA A CA 1
ATOM 711 C C . ALA A 1 94 ? 43.808 12.669 -77.767 1.00 83.81 94 ALA A C 1
ATOM 713 O O . ALA A 1 94 ? 43.226 12.598 -76.688 1.00 83.81 94 ALA A O 1
ATOM 714 N N . LYS A 1 95 ? 43.218 12.270 -78.905 1.00 87.62 95 LYS A N 1
ATOM 715 C CA . LYS A 1 95 ? 41.890 11.634 -78.934 1.00 87.62 95 LYS A CA 1
ATOM 716 C C . LYS A 1 95 ? 41.899 10.235 -78.317 1.00 87.62 95 LYS A C 1
ATOM 718 O O . LYS A 1 95 ? 40.950 9.894 -77.617 1.00 87.62 95 LYS A O 1
ATOM 723 N N . ALA A 1 96 ? 42.936 9.441 -78.577 1.00 88.50 96 ALA A N 1
ATOM 724 C CA . ALA A 1 96 ? 43.085 8.111 -77.994 1.00 88.50 96 ALA A CA 1
ATOM 725 C C . ALA A 1 96 ? 43.307 8.186 -76.473 1.00 88.50 96 ALA A C 1
ATOM 727 O O . ALA A 1 96 ? 42.597 7.514 -75.728 1.00 88.50 96 ALA A O 1
ATOM 728 N N . ASP A 1 97 ? 44.190 9.076 -76.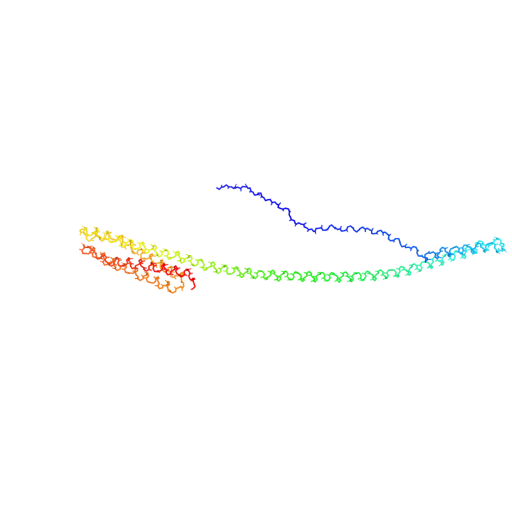015 1.00 88.38 97 ASP A N 1
ATOM 729 C CA . ASP A 1 97 ? 44.469 9.306 -74.594 1.00 88.38 97 ASP A CA 1
ATOM 730 C C . ASP A 1 97 ? 43.237 9.855 -73.862 1.00 88.38 97 ASP A C 1
ATOM 732 O O . ASP A 1 97 ? 42.926 9.420 -72.754 1.00 88.38 97 ASP A O 1
ATOM 736 N N . ALA A 1 98 ? 42.481 10.765 -74.490 1.00 87.88 98 ALA A N 1
ATOM 737 C CA . ALA A 1 98 ? 41.225 11.266 -73.933 1.00 87.88 98 ALA A CA 1
ATOM 738 C C . ALA A 1 98 ? 40.162 10.161 -73.812 1.00 87.88 98 ALA A C 1
ATOM 740 O O . ALA A 1 98 ? 39.452 10.102 -72.808 1.00 87.88 98 ALA A O 1
ATOM 741 N N . ALA A 1 99 ? 40.060 9.267 -74.803 1.00 90.69 99 ALA A N 1
ATOM 742 C CA . ALA A 1 99 ? 39.139 8.132 -74.755 1.00 90.69 99 ALA A CA 1
ATOM 743 C C . ALA A 1 99 ? 39.543 7.107 -73.682 1.00 90.69 99 ALA A C 1
ATOM 745 O O . ALA A 1 99 ? 38.684 6.592 -72.963 1.00 90.69 99 ALA A O 1
ATOM 746 N N . GLU A 1 100 ? 40.841 6.835 -73.533 1.00 92.31 100 GLU A N 1
ATOM 747 C CA . GLU A 1 100 ? 41.357 5.949 -72.490 1.00 92.31 100 GLU A CA 1
ATOM 748 C C . GLU A 1 100 ? 41.163 6.546 -71.089 1.00 92.31 100 GLU A C 1
ATOM 750 O O . GLU A 1 100 ? 40.695 5.848 -70.188 1.00 92.31 100 GLU A O 1
ATOM 755 N N . ALA A 1 101 ? 41.445 7.839 -70.907 1.00 90.44 101 ALA A N 1
ATOM 756 C CA . ALA A 1 101 ? 41.201 8.543 -69.651 1.00 90.44 101 ALA A CA 1
ATOM 757 C C . ALA A 1 101 ? 39.712 8.527 -69.282 1.00 90.44 101 ALA A C 1
ATOM 759 O O . ALA A 1 101 ? 39.372 8.189 -68.151 1.00 90.44 101 ALA A O 1
ATOM 760 N N . ALA A 1 102 ? 38.815 8.803 -70.237 1.00 92.06 102 ALA A N 1
ATOM 761 C CA . ALA A 1 102 ? 37.371 8.734 -70.013 1.00 92.06 102 ALA A CA 1
ATOM 762 C C . ALA A 1 102 ? 36.916 7.329 -69.587 1.00 92.06 102 ALA A C 1
ATOM 764 O O . ALA A 1 102 ? 36.081 7.200 -68.692 1.00 92.06 102 ALA A O 1
ATOM 765 N N . LYS A 1 103 ? 37.494 6.274 -70.179 1.00 93.31 103 LYS A N 1
ATOM 766 C CA . LYS A 1 103 ? 37.213 4.890 -69.780 1.00 93.31 103 LYS A CA 1
ATOM 767 C C . LYS A 1 103 ? 37.689 4.601 -68.353 1.00 93.31 103 LYS A C 1
ATOM 769 O O . LYS A 1 103 ? 36.905 4.089 -67.562 1.00 93.31 103 LYS A O 1
ATOM 774 N N . ARG A 1 104 ? 38.923 4.984 -68.004 1.00 92.19 104 ARG A N 1
ATOM 775 C CA . ARG A 1 104 ? 39.465 4.809 -66.643 1.00 92.19 104 ARG A CA 1
ATOM 776 C C . ARG A 1 104 ? 38.642 5.562 -65.600 1.00 92.19 104 ARG A C 1
ATOM 778 O O . ARG A 1 104 ? 38.284 4.970 -64.590 1.00 92.19 104 ARG A O 1
ATOM 785 N N . PHE A 1 105 ? 38.263 6.811 -65.875 1.00 92.25 105 PHE A N 1
ATOM 786 C CA . PHE A 1 105 ? 37.367 7.567 -64.996 1.00 92.25 105 PHE A CA 1
ATOM 787 C C . PHE A 1 105 ? 35.995 6.899 -64.861 1.00 92.25 105 PHE A C 1
ATOM 789 O O . PHE A 1 105 ? 35.441 6.867 -63.766 1.00 92.25 105 PHE A O 1
ATOM 796 N N . GLY A 1 106 ? 35.449 6.337 -65.943 1.00 93.62 106 GLY A N 1
ATOM 797 C CA . GLY A 1 106 ? 34.203 5.570 -65.897 1.00 93.62 106 GLY A CA 1
ATOM 798 C C . GLY A 1 106 ? 34.301 4.335 -64.997 1.00 93.62 106 GLY A C 1
ATOM 799 O O . GLY A 1 106 ? 33.409 4.097 -64.179 1.00 93.62 106 GLY A O 1
ATOM 800 N N . ASP A 1 107 ? 35.398 3.587 -65.103 1.00 94.31 107 ASP A N 1
ATOM 801 C CA . ASP A 1 107 ? 35.656 2.398 -64.286 1.00 94.31 107 ASP A CA 1
ATOM 802 C C . ASP A 1 107 ? 35.887 2.764 -62.806 1.00 94.31 107 ASP A C 1
ATOM 804 O O . ASP A 1 107 ? 35.336 2.116 -61.913 1.00 94.31 107 ASP A O 1
ATOM 808 N N . GLU A 1 108 ? 36.630 3.840 -62.531 1.00 93.50 108 GLU A N 1
ATOM 809 C CA . GLU A 1 108 ? 36.859 4.360 -61.176 1.00 93.50 108 GLU A CA 1
ATOM 810 C C . GLU A 1 108 ? 35.571 4.879 -60.528 1.00 93.50 108 GLU A C 1
ATOM 812 O O . GLU A 1 108 ? 35.301 4.554 -59.372 1.00 93.50 108 GLU A O 1
ATOM 817 N N . LEU A 1 109 ? 34.736 5.622 -61.266 1.00 94.62 109 LEU A N 1
ATOM 818 C CA . LEU A 1 109 ? 33.432 6.088 -60.781 1.00 94.62 109 LEU A CA 1
ATOM 819 C C . LEU A 1 109 ? 32.496 4.922 -60.472 1.00 94.62 109 LEU A C 1
ATOM 821 O O . LEU A 1 109 ? 31.782 4.957 -59.469 1.00 94.62 109 LEU A O 1
ATOM 825 N N . LYS A 1 110 ? 32.508 3.876 -61.305 1.00 95.06 110 LYS A N 1
ATOM 826 C CA . LYS A 1 110 ? 31.725 2.665 -61.054 1.00 95.06 110 LYS A CA 1
ATOM 827 C C . LYS A 1 110 ? 32.210 1.950 -59.791 1.00 95.06 110 LYS A C 1
ATOM 829 O O . LYS A 1 110 ? 31.398 1.662 -58.919 1.00 95.06 110 LYS A O 1
ATOM 834 N N . ALA A 1 111 ? 33.519 1.748 -59.649 1.00 95.00 111 ALA A N 1
ATOM 835 C CA . ALA A 1 111 ? 34.096 1.121 -58.462 1.00 95.00 111 ALA A CA 1
ATOM 836 C C . ALA A 1 111 ? 33.846 1.939 -57.182 1.00 95.00 111 ALA A C 1
ATOM 838 O O . ALA A 1 111 ? 33.556 1.365 -56.134 1.00 95.00 111 ALA A O 1
ATOM 839 N N . ALA A 1 112 ? 33.932 3.271 -57.257 1.00 94.44 112 ALA A N 1
ATOM 840 C CA . ALA A 1 112 ? 33.615 4.157 -56.141 1.00 94.44 112 ALA A CA 1
ATOM 841 C C . ALA A 1 112 ? 32.134 4.055 -55.752 1.00 94.44 112 ALA A C 1
ATOM 843 O O . ALA A 1 112 ? 31.828 3.865 -54.577 1.00 94.44 112 ALA A O 1
ATOM 844 N N . LYS A 1 113 ? 31.223 4.090 -56.734 1.00 95.06 113 LYS A N 1
ATOM 845 C CA . LYS A 1 113 ? 29.783 3.920 -56.506 1.00 95.06 113 LYS A CA 1
ATOM 846 C C . LYS A 1 113 ? 29.465 2.573 -55.855 1.00 95.06 113 LYS A C 1
ATOM 848 O O . LYS A 1 113 ? 28.688 2.538 -54.905 1.00 95.06 113 LYS A O 1
ATOM 853 N N . ASP A 1 114 ? 30.078 1.492 -56.329 1.00 95.12 114 ASP A N 1
ATOM 854 C CA . ASP A 1 114 ? 29.859 0.151 -55.781 1.00 95.12 114 ASP A CA 1
ATOM 855 C C . ASP A 1 114 ? 30.323 0.057 -54.314 1.00 95.12 114 ASP A C 1
ATOM 857 O O . ASP A 1 114 ? 29.613 -0.515 -53.486 1.00 95.12 114 ASP A O 1
ATOM 861 N N . ARG A 1 115 ? 31.454 0.687 -53.955 1.00 94.62 115 ARG A N 1
ATOM 862 C CA . ARG A 1 115 ? 31.911 0.781 -52.554 1.00 94.62 115 ARG A CA 1
ATOM 863 C C . ARG A 1 115 ? 30.951 1.586 -51.691 1.00 94.62 115 ARG A C 1
ATOM 865 O O . ARG A 1 115 ? 30.582 1.120 -50.622 1.00 94.62 115 ARG A O 1
ATOM 872 N N . THR A 1 116 ? 30.500 2.747 -52.164 1.00 94.62 116 THR A N 1
ATOM 873 C CA . THR A 1 116 ? 29.545 3.571 -51.411 1.00 94.62 116 THR A CA 1
ATOM 874 C C . THR A 1 116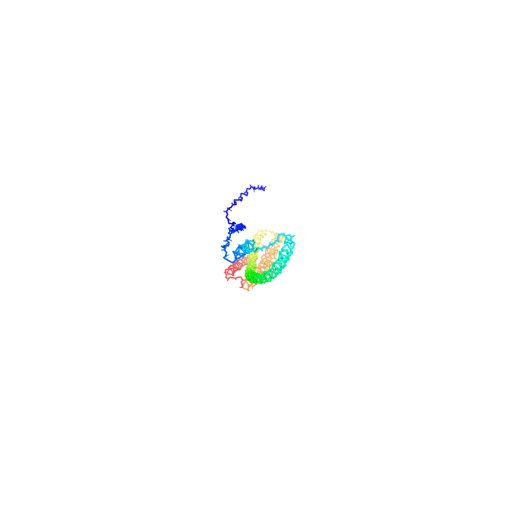 ? 28.234 2.825 -51.172 1.00 94.62 116 THR A C 1
ATOM 876 O O . THR A 1 116 ? 27.703 2.879 -50.069 1.00 94.62 116 THR A O 1
ATOM 879 N N . ILE A 1 117 ? 27.728 2.078 -52.160 1.00 96.00 117 ILE A N 1
ATOM 880 C CA . ILE A 1 117 ? 26.525 1.249 -51.981 1.00 96.00 117 ILE A CA 1
ATOM 881 C C . ILE A 1 117 ? 26.755 0.193 -50.894 1.00 96.00 117 ILE A C 1
ATOM 883 O O . ILE A 1 117 ? 25.905 0.026 -50.023 1.00 96.00 117 ILE A O 1
ATOM 887 N N . GLN A 1 118 ? 27.900 -0.492 -50.910 1.00 96.12 118 GLN A N 1
ATOM 888 C CA . GLN A 1 118 ? 28.231 -1.496 -49.894 1.00 96.12 118 GLN A CA 1
ATOM 889 C C . GLN A 1 118 ? 28.393 -0.886 -48.497 1.00 96.12 118 GLN A C 1
ATOM 891 O O . GLN A 1 118 ? 27.912 -1.459 -47.522 1.00 96.12 118 GLN A O 1
ATOM 896 N N . GLU A 1 119 ? 29.040 0.274 -48.389 1.00 95.19 119 GLU A N 1
ATOM 897 C CA . GLU A 1 119 ? 29.224 0.988 -47.124 1.00 95.19 119 GLU A CA 1
ATOM 898 C C . GLU A 1 119 ? 27.888 1.450 -46.539 1.00 95.19 119 GLU A C 1
ATOM 900 O O . GLU A 1 119 ? 27.642 1.238 -45.352 1.00 95.19 119 GLU A O 1
ATOM 905 N N . VAL A 1 120 ? 27.001 2.007 -47.371 1.00 96.38 120 VAL A N 1
ATOM 906 C CA . VAL A 1 120 ? 25.652 2.418 -46.954 1.00 96.38 120 VAL A CA 1
ATOM 907 C C . VAL A 1 120 ? 24.838 1.208 -46.503 1.00 96.38 120 VAL A C 1
ATOM 909 O O . VAL A 1 120 ? 24.278 1.237 -45.413 1.00 96.38 120 VAL A O 1
ATOM 912 N N . GLN A 1 121 ? 24.844 0.107 -47.260 1.00 96.25 121 GLN A N 1
ATOM 913 C CA . GLN A 1 121 ? 24.139 -1.120 -46.867 1.00 96.25 121 GLN A CA 1
ATOM 914 C C . GLN A 1 121 ? 24.677 -1.708 -45.556 1.00 96.25 121 GLN A C 1
ATOM 916 O O . GLN A 1 121 ? 23.906 -2.149 -44.705 1.00 96.25 121 GLN A O 1
ATOM 921 N N . ALA A 1 122 ? 25.998 -1.711 -45.365 1.00 96.00 122 ALA A N 1
ATOM 922 C CA . ALA A 1 122 ? 26.606 -2.176 -44.124 1.00 96.00 122 ALA A CA 1
ATOM 923 C C . ALA A 1 122 ? 26.256 -1.261 -42.938 1.00 96.00 122 ALA A C 1
ATOM 925 O O . ALA A 1 122 ? 26.041 -1.759 -41.832 1.00 96.00 122 ALA A O 1
ATOM 926 N N . ALA A 1 123 ? 26.186 0.055 -43.157 1.00 95.25 123 ALA A N 1
ATOM 927 C CA . ALA A 1 123 ? 25.766 1.019 -42.145 1.00 95.25 123 ALA A CA 1
ATOM 928 C C . ALA A 1 123 ? 24.288 0.829 -41.768 1.00 95.25 123 ALA A C 1
ATOM 930 O O . ALA A 1 123 ? 23.991 0.673 -40.587 1.00 95.25 123 ALA A O 1
ATOM 931 N N . GLU A 1 124 ? 23.389 0.728 -42.751 1.00 95.75 124 GLU A N 1
ATOM 932 C CA . GLU A 1 124 ? 21.959 0.469 -42.535 1.00 95.75 124 GLU A CA 1
ATOM 933 C C . GLU A 1 124 ? 21.729 -0.827 -41.747 1.00 95.75 124 GLU A C 1
ATOM 935 O O . GLU A 1 124 ? 20.958 -0.846 -40.790 1.00 95.75 124 GLU A O 1
ATOM 940 N N . GLN A 1 125 ? 22.454 -1.902 -42.075 1.00 96.44 125 GLN A N 1
ATOM 941 C CA . GLN A 1 125 ? 22.364 -3.165 -41.336 1.00 96.44 125 GLN A CA 1
ATOM 942 C C . GLN A 1 125 ? 22.844 -3.052 -39.885 1.00 96.44 125 GLN A C 1
ATOM 944 O O . GLN A 1 125 ? 22.294 -3.722 -39.011 1.00 96.44 125 GLN A O 1
ATOM 949 N N . ARG A 1 126 ? 23.878 -2.247 -39.610 1.00 95.62 126 ARG A N 1
ATOM 950 C CA . ARG A 1 126 ? 24.341 -2.002 -38.234 1.00 95.62 126 ARG A CA 1
ATOM 951 C C . ARG A 1 126 ? 23.307 -1.207 -37.456 1.00 95.62 126 ARG A C 1
ATOM 953 O O . ARG A 1 126 ? 22.926 -1.643 -36.377 1.00 95.62 126 ARG A O 1
ATOM 960 N N . THR A 1 127 ? 22.799 -0.124 -38.038 1.00 96.56 127 THR A N 1
ATOM 961 C CA . THR A 1 127 ? 21.750 0.691 -37.421 1.00 96.56 127 THR A CA 1
ATOM 962 C C . THR A 1 127 ? 20.499 -0.134 -37.145 1.00 96.56 127 THR A C 1
ATOM 964 O O . THR A 1 127 ? 19.951 -0.040 -36.053 1.00 96.56 127 THR A O 1
ATOM 967 N N . GLN A 1 128 ? 20.081 -1.004 -38.068 1.00 96.94 128 GLN A N 1
ATOM 968 C CA . GLN A 1 128 ? 18.930 -1.874 -37.834 1.00 96.94 128 GLN A CA 1
ATOM 969 C C . GLN A 1 128 ? 19.168 -2.827 -36.657 1.00 96.94 128 GLN A C 1
ATOM 971 O O . GLN A 1 128 ? 18.329 -2.916 -35.769 1.00 96.94 128 GLN A O 1
ATOM 976 N N . LYS A 1 129 ? 20.336 -3.480 -36.596 1.00 96.75 129 LYS A N 1
ATOM 977 C CA . LYS A 1 129 ? 20.688 -4.361 -35.470 1.00 96.75 129 LYS A CA 1
ATOM 978 C C . LYS A 1 129 ? 20.753 -3.616 -34.138 1.00 96.75 129 LYS A C 1
ATOM 980 O O . LYS A 1 129 ? 20.358 -4.164 -33.114 1.00 96.75 129 LYS A O 1
ATOM 985 N N . GLU A 1 130 ? 21.263 -2.388 -34.141 1.00 96.00 130 GLU A N 1
ATOM 986 C CA . GLU A 1 130 ? 21.310 -1.535 -32.951 1.00 96.00 130 GLU A CA 1
ATOM 987 C C . GLU A 1 130 ? 19.907 -1.130 -32.494 1.00 96.00 130 GLU A C 1
ATOM 989 O O . GLU A 1 130 ? 19.622 -1.201 -31.300 1.00 96.00 130 GLU A O 1
ATOM 994 N N . LEU A 1 131 ? 19.018 -0.774 -33.426 1.00 97.38 131 LEU A N 1
ATOM 995 C CA . LEU A 1 131 ? 17.616 -0.475 -33.132 1.00 97.38 131 LEU A CA 1
ATOM 996 C C . LEU A 1 131 ? 16.877 -1.703 -32.597 1.00 97.38 131 LEU A C 1
ATOM 998 O O . LEU A 1 131 ? 16.163 -1.590 -31.605 1.00 97.38 131 LEU A O 1
ATOM 1002 N N . ASP A 1 132 ? 17.078 -2.874 -33.200 1.00 97.06 132 ASP A N 1
ATOM 1003 C CA . ASP A 1 132 ? 16.461 -4.123 -32.749 1.00 97.06 132 ASP A CA 1
ATOM 1004 C C . ASP A 1 132 ? 16.924 -4.478 -31.326 1.00 97.06 132 ASP A C 1
ATOM 1006 O O . ASP A 1 132 ? 16.098 -4.746 -30.453 1.00 97.06 132 ASP A O 1
ATOM 1010 N N . ALA A 1 133 ? 18.229 -4.376 -31.049 1.00 96.44 133 ALA A N 1
ATOM 1011 C CA . ALA A 1 133 ? 18.781 -4.604 -29.714 1.00 96.44 133 ALA A CA 1
ATOM 1012 C C . ALA A 1 133 ? 18.312 -3.555 -28.688 1.00 96.44 133 ALA A C 1
ATOM 1014 O O . ALA A 1 133 ? 18.084 -3.883 -27.522 1.00 96.44 133 ALA A O 1
ATOM 1015 N N . ALA A 1 134 ? 18.164 -2.290 -29.093 1.00 95.31 134 ALA A N 1
ATOM 1016 C CA . ALA A 1 134 ? 17.629 -1.235 -28.236 1.00 95.31 134 ALA A CA 1
ATOM 1017 C C . ALA A 1 134 ? 16.149 -1.479 -27.902 1.00 95.31 134 ALA A C 1
ATOM 1019 O O . ALA A 1 134 ? 15.759 -1.352 -26.741 1.00 95.31 134 ALA A O 1
ATOM 1020 N N . ASN A 1 135 ? 15.349 -1.892 -28.888 1.00 96.25 135 ASN A N 1
ATOM 1021 C CA . ASN A 1 135 ? 13.943 -2.244 -28.703 1.00 96.25 135 ASN A CA 1
ATOM 1022 C C . ASN A 1 135 ? 13.780 -3.454 -27.775 1.00 96.25 135 ASN A C 1
ATOM 1024 O O . ASN A 1 135 ? 12.912 -3.438 -26.903 1.00 96.25 135 ASN A O 1
ATOM 1028 N N . GLU A 1 136 ? 14.630 -4.475 -27.912 1.00 97.06 136 GLU A N 1
ATOM 1029 C CA . GLU A 1 136 ? 14.629 -5.644 -27.026 1.00 97.06 136 GLU A CA 1
ATOM 1030 C C . GLU A 1 136 ? 14.946 -5.250 -25.576 1.00 97.06 136 GLU A C 1
ATOM 1032 O O . GLU A 1 136 ? 14.194 -5.590 -24.661 1.00 97.06 136 GLU A O 1
ATOM 1037 N N . ARG A 1 137 ? 16.004 -4.454 -25.358 1.00 95.88 137 ARG A N 1
ATOM 1038 C CA . ARG A 1 137 ? 16.354 -3.939 -24.022 1.00 95.88 137 ARG A CA 1
ATOM 1039 C C . ARG A 1 137 ? 15.234 -3.105 -23.420 1.00 95.88 137 ARG A C 1
ATOM 1041 O O . ARG A 1 137 ? 14.914 -3.281 -22.248 1.00 95.88 137 ARG A O 1
ATOM 1048 N N . HIS A 1 138 ? 14.630 -2.229 -24.218 1.00 95.50 138 HIS A N 1
ATOM 1049 C CA . HIS A 1 138 ? 13.510 -1.411 -23.774 1.00 95.50 138 HIS A CA 1
ATOM 1050 C C . HIS A 1 138 ? 12.298 -2.272 -23.394 1.00 95.50 138 HIS A C 1
ATOM 1052 O O . HIS A 1 138 ? 11.658 -2.014 -22.378 1.00 95.50 138 HIS A O 1
ATOM 1058 N N . GLY A 1 139 ? 12.012 -3.333 -24.154 1.00 96.75 139 GLY A N 1
ATOM 1059 C CA . GLY A 1 139 ? 10.965 -4.299 -23.822 1.00 96.75 139 GLY A CA 1
ATOM 1060 C C . GLY A 1 139 ? 11.193 -4.969 -22.465 1.00 96.75 139 GLY A C 1
ATOM 1061 O O . GLY A 1 139 ? 10.285 -4.984 -21.632 1.00 96.75 139 GLY A O 1
ATOM 1062 N N . ILE A 1 140 ? 12.418 -5.444 -22.217 1.00 96.69 140 ILE A N 1
ATOM 1063 C CA . ILE A 1 140 ? 12.815 -6.057 -20.938 1.00 96.69 140 ILE A CA 1
ATOM 1064 C C . ILE A 1 140 ? 12.706 -5.044 -19.790 1.00 96.69 140 ILE A C 1
ATOM 1066 O O . ILE A 1 140 ? 12.173 -5.366 -18.729 1.00 96.69 140 ILE A O 1
ATOM 1070 N N . GLU A 1 141 ? 13.168 -3.809 -19.990 1.00 95.25 141 GLU A N 1
ATOM 1071 C CA . GLU A 1 141 ? 13.074 -2.754 -18.979 1.00 95.25 141 GLU A CA 1
ATOM 1072 C C . GLU A 1 141 ? 11.613 -2.428 -18.635 1.00 95.25 141 GLU A C 1
ATOM 1074 O O . GLU A 1 141 ? 11.262 -2.317 -17.461 1.00 95.25 141 GLU A O 1
ATOM 1079 N N . MET A 1 142 ? 10.733 -2.334 -19.635 1.00 97.12 142 MET A N 1
ATOM 1080 C CA . MET A 1 142 ? 9.303 -2.100 -19.413 1.00 97.12 142 MET A CA 1
ATOM 1081 C C . MET A 1 142 ? 8.642 -3.249 -18.643 1.00 97.12 142 MET A C 1
ATOM 1083 O O . MET A 1 142 ? 7.769 -3.007 -17.807 1.00 97.12 142 MET A O 1
ATOM 1087 N N . GLU A 1 143 ? 9.040 -4.497 -18.893 1.00 96.12 143 GLU A N 1
ATOM 1088 C CA . GLU A 1 143 ? 8.558 -5.654 -18.135 1.00 96.12 143 GLU A CA 1
ATOM 1089 C C . GLU A 1 143 ? 9.026 -5.607 -16.675 1.00 96.12 143 GLU A C 1
ATOM 1091 O O . GLU A 1 143 ? 8.212 -5.760 -15.762 1.00 96.12 143 GLU A O 1
ATOM 1096 N N . GLN A 1 144 ? 10.296 -5.273 -16.439 1.00 96.00 144 GLN A N 1
ATOM 1097 C CA . GLN A 1 144 ? 10.828 -5.063 -15.090 1.00 96.00 144 GLN A CA 1
ATOM 1098 C C . GLN A 1 144 ? 10.108 -3.925 -14.360 1.00 96.00 144 GLN A C 1
ATOM 1100 O O . GLN A 1 144 ? 9.734 -4.079 -13.199 1.00 96.00 144 GLN A O 1
ATOM 1105 N N . GLN A 1 145 ? 9.854 -2.799 -15.031 1.00 94.75 145 GLN A N 1
ATOM 1106 C CA . GLN A 1 145 ? 9.112 -1.679 -14.449 1.00 94.75 145 GLN A CA 1
ATOM 1107 C C . GLN A 1 145 ? 7.671 -2.069 -14.094 1.00 94.75 145 GLN A C 1
ATOM 1109 O O . GLN A 1 145 ? 7.168 -1.667 -13.043 1.00 94.75 145 GLN A O 1
ATOM 1114 N N . ARG A 1 146 ? 7.007 -2.880 -14.928 1.00 95.25 146 ARG A N 1
ATOM 1115 C CA . ARG A 1 146 ? 5.671 -3.416 -14.623 1.00 95.25 146 ARG A CA 1
ATOM 1116 C C . ARG A 1 146 ? 5.693 -4.319 -13.398 1.00 95.25 146 ARG A C 1
ATOM 1118 O O . ARG A 1 146 ? 4.804 -4.195 -12.556 1.00 95.25 146 ARG A O 1
ATOM 1125 N N . GLU A 1 147 ? 6.698 -5.177 -13.279 1.00 93.88 147 GLU A N 1
ATOM 1126 C CA . GLU A 1 147 ? 6.820 -6.074 -12.132 1.00 93.88 147 GLU A CA 1
ATOM 1127 C C . GLU A 1 147 ? 7.132 -5.304 -10.843 1.00 93.88 147 GLU A C 1
ATOM 1129 O O . GLU A 1 147 ? 6.478 -5.512 -9.822 1.00 93.88 147 GLU A O 1
ATOM 1134 N N . ILE A 1 148 ? 8.027 -4.312 -10.900 1.00 95.94 148 ILE A N 1
ATOM 1135 C CA . ILE A 1 148 ? 8.284 -3.405 -9.772 1.00 95.94 148 ILE A CA 1
ATOM 1136 C C . ILE A 1 148 ? 6.995 -2.684 -9.358 1.00 95.94 148 ILE A C 1
ATOM 1138 O O . ILE A 1 148 ? 6.667 -2.645 -8.172 1.00 95.94 148 ILE A O 1
ATOM 1142 N N . ALA A 1 149 ? 6.226 -2.157 -10.316 1.00 93.88 149 ALA A N 1
ATOM 1143 C CA . ALA A 1 149 ? 4.958 -1.491 -10.028 1.00 93.88 149 ALA A CA 1
ATOM 1144 C C . ALA A 1 149 ? 3.922 -2.448 -9.409 1.00 93.88 149 ALA A C 1
ATOM 1146 O O . ALA A 1 149 ? 3.156 -2.044 -8.530 1.00 93.88 149 ALA A O 1
ATOM 1147 N N . ARG A 1 150 ? 3.899 -3.719 -9.829 1.00 92.06 150 ARG A N 1
ATOM 1148 C CA . ARG A 1 150 ? 3.049 -4.759 -9.234 1.00 92.06 150 ARG A CA 1
ATOM 1149 C C . ARG A 1 150 ? 3.440 -5.024 -7.780 1.00 92.06 150 ARG A C 1
ATOM 1151 O O . ARG A 1 150 ? 2.573 -4.957 -6.909 1.00 92.06 150 ARG A O 1
ATOM 1158 N N . ILE A 1 151 ? 4.724 -5.258 -7.515 1.00 90.81 151 ILE A N 1
ATOM 1159 C CA . ILE A 1 151 ? 5.253 -5.510 -6.166 1.00 90.81 151 ILE A CA 1
ATOM 1160 C C . ILE A 1 151 ? 4.968 -4.317 -5.245 1.00 90.81 151 ILE A C 1
ATOM 1162 O O . ILE A 1 151 ? 4.491 -4.499 -4.126 1.00 90.81 151 ILE A O 1
ATOM 1166 N N . GLN A 1 152 ? 5.183 -3.088 -5.723 1.00 90.19 152 GLN A N 1
ATOM 1167 C CA . GLN A 1 152 ? 4.898 -1.874 -4.954 1.00 90.19 152 GLN A CA 1
ATOM 1168 C C . GLN A 1 152 ? 3.420 -1.757 -4.572 1.00 90.19 152 GLN A C 1
ATOM 1170 O O . GLN A 1 152 ? 3.117 -1.411 -3.433 1.00 90.19 152 GLN A O 1
ATOM 1175 N N . ARG A 1 153 ? 2.491 -2.076 -5.484 1.00 89.75 153 ARG A N 1
ATOM 1176 C CA . ARG A 1 153 ? 1.050 -2.064 -5.176 1.00 89.75 153 ARG A CA 1
ATOM 1177 C C . ARG A 1 153 ? 0.685 -3.075 -4.093 1.00 89.75 153 ARG A C 1
ATOM 1179 O O . ARG A 1 153 ? -0.089 -2.739 -3.201 1.00 89.75 153 ARG A O 1
ATOM 1186 N N . ILE A 1 154 ? 1.250 -4.282 -4.155 1.00 88.12 154 ILE A N 1
ATOM 1187 C CA . ILE A 1 154 ? 1.036 -5.313 -3.131 1.00 88.12 154 ILE A CA 1
ATOM 1188 C C . ILE A 1 154 ? 1.575 -4.823 -1.783 1.00 88.12 154 ILE A C 1
ATOM 1190 O O . ILE A 1 154 ? 0.853 -4.849 -0.788 1.00 88.12 154 ILE A O 1
ATOM 1194 N N . HIS A 1 155 ? 2.796 -4.285 -1.760 1.00 88.81 155 HIS A N 1
ATOM 1195 C CA . HIS A 1 155 ? 3.418 -3.795 -0.533 1.00 88.81 155 HIS A CA 1
ATOM 1196 C C . HIS A 1 155 ? 2.674 -2.606 0.095 1.00 88.81 155 HIS A C 1
ATOM 1198 O O . HIS A 1 155 ? 2.529 -2.540 1.314 1.00 88.81 155 HIS A O 1
ATOM 1204 N N . LEU A 1 156 ? 2.169 -1.671 -0.715 1.00 91.56 156 LEU A N 1
ATOM 1205 C CA . LEU A 1 156 ? 1.362 -0.552 -0.217 1.00 91.56 156 LEU A CA 1
ATOM 1206 C C . LEU A 1 156 ? 0.075 -1.050 0.443 1.00 91.56 156 LEU A C 1
ATOM 1208 O O . LEU A 1 156 ? -0.233 -0.648 1.563 1.00 91.56 156 LEU A O 1
ATOM 1212 N N . ARG A 1 157 ? -0.626 -1.988 -0.201 1.00 88.81 157 ARG A N 1
ATOM 1213 C CA . ARG A 1 157 ? -1.835 -2.598 0.362 1.00 88.81 157 ARG A CA 1
ATOM 1214 C C . ARG A 1 157 ? -1.551 -3.317 1.683 1.00 88.81 157 ARG A C 1
ATOM 1216 O O . ARG A 1 157 ? -2.310 -3.189 2.643 1.00 88.81 157 ARG A O 1
ATOM 1223 N N . GLU A 1 158 ? -0.436 -4.037 1.744 1.00 89.69 158 GLU A N 1
ATOM 1224 C CA . GLU A 1 158 ? 0.047 -4.714 2.945 1.00 89.69 158 GLU A CA 1
ATOM 1225 C C . GLU A 1 158 ? 0.281 -3.723 4.104 1.00 89.69 158 GLU A C 1
ATOM 1227 O O . GLU A 1 158 ? -0.157 -3.950 5.237 1.00 89.69 158 GLU A O 1
ATOM 1232 N N . GLN A 1 159 ? 0.949 -2.598 3.828 1.00 92.19 159 GLN A N 1
ATOM 1233 C CA . GLN A 1 159 ? 1.188 -1.541 4.813 1.00 92.19 159 GLN A CA 1
ATOM 1234 C C . GLN A 1 159 ? -0.115 -0.879 5.281 1.00 92.19 159 GLN A C 1
ATOM 1236 O O . GLN A 1 159 ? -0.301 -0.678 6.484 1.00 92.19 159 GLN A O 1
ATOM 1241 N N . GLU A 1 160 ? -1.031 -0.575 4.361 1.00 93.38 160 GLU A N 1
ATOM 1242 C CA . GLU A 1 160 ? -2.334 0.016 4.683 1.00 93.38 160 GLU A CA 1
ATOM 1243 C C . GLU A 1 160 ? -3.160 -0.899 5.588 1.00 93.38 160 GLU A C 1
ATOM 1245 O O . GLU A 1 160 ? -3.721 -0.437 6.588 1.00 93.38 160 GLU A O 1
ATOM 1250 N N . PHE A 1 161 ? -3.175 -2.206 5.310 1.00 93.00 161 PHE A N 1
ATOM 1251 C CA . PHE A 1 161 ? -3.858 -3.164 6.170 1.00 93.00 161 PHE A CA 1
ATOM 1252 C C . PHE A 1 161 ? -3.214 -3.260 7.560 1.00 93.00 161 PHE A C 1
ATOM 1254 O O . PHE A 1 161 ? -3.928 -3.240 8.565 1.00 93.00 161 PHE A O 1
ATOM 1261 N N . LYS A 1 162 ? -1.875 -3.308 7.656 1.00 93.94 162 LYS A N 1
ATOM 1262 C CA . LYS A 1 162 ? -1.174 -3.290 8.957 1.00 93.94 162 LYS A CA 1
ATOM 1263 C C . LYS A 1 162 ? -1.588 -2.078 9.788 1.00 93.94 162 LYS A C 1
ATOM 1265 O O . LYS A 1 162 ? -1.894 -2.216 10.973 1.00 93.94 162 LYS A O 1
ATOM 1270 N N . LEU A 1 163 ? -1.632 -0.899 9.168 1.00 95.69 163 LEU A N 1
ATOM 1271 C CA . LEU A 1 163 ? -2.068 0.328 9.829 1.00 95.69 163 LEU A CA 1
ATOM 1272 C C . LEU A 1 163 ? -3.538 0.254 10.255 1.00 95.69 163 LEU A C 1
ATOM 1274 O O . LEU A 1 163 ? -3.860 0.669 11.367 1.00 95.69 163 LEU A O 1
ATOM 1278 N N . ALA A 1 164 ? -4.428 -0.297 9.429 1.00 96.19 164 ALA A N 1
ATOM 1279 C CA . ALA A 1 164 ? -5.828 -0.507 9.798 1.00 96.19 164 ALA A CA 1
ATOM 1280 C C . ALA A 1 164 ? -5.975 -1.452 11.002 1.00 96.19 164 ALA A C 1
ATOM 1282 O O . ALA A 1 164 ? -6.679 -1.129 11.956 1.00 96.19 164 ALA A O 1
ATOM 1283 N N . LEU A 1 165 ? -5.234 -2.560 11.042 1.00 96.31 165 LEU A N 1
ATOM 1284 C CA . LEU A 1 165 ? -5.287 -3.496 12.166 1.00 96.31 165 LEU A CA 1
ATOM 1285 C C . LEU A 1 165 ? -4.730 -2.898 13.470 1.00 96.31 165 LEU A C 1
ATOM 1287 O O . LEU A 1 165 ? -5.238 -3.181 14.561 1.00 96.31 165 LEU A O 1
ATOM 1291 N N . ILE A 1 166 ? -3.717 -2.030 13.372 1.00 96.69 166 ILE A N 1
ATOM 1292 C CA . ILE A 1 166 ? -3.229 -1.229 14.505 1.00 96.69 166 ILE A CA 1
ATOM 1293 C C . ILE A 1 166 ? -4.332 -0.287 15.005 1.00 96.69 166 ILE A C 1
ATOM 1295 O O . ILE A 1 166 ? -4.524 -0.166 16.218 1.00 96.69 166 ILE A O 1
ATOM 1299 N N . ARG A 1 167 ? -5.081 0.354 14.098 1.00 98.25 167 ARG A N 1
ATOM 1300 C CA . ARG A 1 167 ? -6.208 1.225 14.463 1.00 98.25 167 ARG A CA 1
ATOM 1301 C C . ARG A 1 167 ? -7.320 0.459 15.173 1.00 98.25 167 ARG A C 1
ATOM 1303 O O . ARG A 1 167 ? -7.702 0.886 16.260 1.00 98.25 167 ARG A O 1
ATOM 1310 N N . VAL A 1 168 ? -7.727 -0.702 14.654 1.00 98.06 168 VAL A N 1
ATOM 1311 C CA . VAL A 1 168 ? -8.691 -1.607 15.310 1.00 98.06 168 VAL A CA 1
ATOM 1312 C C . VAL A 1 168 ? -8.214 -1.992 16.712 1.00 98.06 168 VAL A C 1
ATOM 1314 O O . VAL A 1 168 ? -8.949 -1.851 17.688 1.00 98.06 168 VAL A O 1
ATOM 1317 N N . SER A 1 169 ? -6.952 -2.412 16.841 1.00 97.88 169 SER A N 1
ATOM 1318 C CA . SER A 1 169 ? -6.382 -2.820 18.133 1.00 97.88 169 SER A CA 1
ATOM 1319 C C . SER A 1 169 ? -6.387 -1.677 19.154 1.00 97.88 169 SER A C 1
ATOM 1321 O O . SER A 1 169 ? -6.708 -1.880 20.329 1.00 97.88 169 SER A O 1
ATOM 1323 N N . ARG A 1 170 ? -6.054 -0.459 18.712 1.00 98.44 170 ARG A N 1
ATOM 1324 C CA . ARG A 1 170 ? -6.070 0.745 19.548 1.00 98.44 170 ARG A CA 1
ATOM 1325 C C . ARG A 1 170 ? -7.488 1.137 19.962 1.00 98.44 170 ARG A C 1
ATOM 1327 O O . ARG A 1 170 ? -7.693 1.413 21.141 1.00 98.44 170 ARG A O 1
ATOM 1334 N N . ALA A 1 171 ? -8.441 1.140 19.030 1.00 98.44 171 ALA A N 1
ATOM 1335 C CA . ALA A 1 171 ? -9.840 1.458 19.309 1.00 98.44 171 ALA A CA 1
ATOM 1336 C C . ALA A 1 171 ? -10.436 0.480 20.331 1.00 98.44 171 ALA A C 1
ATOM 1338 O O . ALA A 1 171 ? -11.019 0.895 21.330 1.00 98.44 171 ALA A O 1
ATOM 1339 N N . ALA A 1 172 ? -10.172 -0.816 20.167 1.00 98.06 172 ALA A N 1
ATOM 1340 C CA . ALA A 1 172 ? -10.626 -1.822 21.115 1.00 98.06 172 ALA A CA 1
ATOM 1341 C C . ALA A 1 172 ? -9.971 -1.685 22.490 1.00 98.06 172 ALA A C 1
ATOM 1343 O O . ALA A 1 172 ? -10.642 -1.825 23.507 1.00 98.06 172 ALA A O 1
ATOM 1344 N N . THR A 1 173 ? -8.674 -1.367 22.543 1.00 98.06 173 THR A N 1
ATOM 1345 C CA . THR A 1 173 ? -7.987 -1.113 23.818 1.00 98.06 173 THR A CA 1
ATOM 1346 C C . THR A 1 173 ? -8.633 0.062 24.549 1.00 98.06 173 THR A C 1
ATOM 1348 O O . THR A 1 173 ? -8.948 -0.060 25.732 1.00 98.06 173 THR A O 1
ATOM 1351 N N . ALA A 1 174 ? -8.899 1.165 23.844 1.00 98.44 174 ALA A N 1
ATOM 1352 C CA . ALA A 1 174 ? -9.588 2.324 24.405 1.00 98.44 174 ALA A CA 1
ATOM 1353 C C . ALA A 1 174 ? -11.000 1.967 24.897 1.00 98.44 174 ALA A C 1
ATOM 1355 O O . ALA A 1 174 ? -11.365 2.336 26.012 1.00 98.44 174 ALA A O 1
ATOM 1356 N N . TYR A 1 175 ? -11.754 1.187 24.118 1.00 98.31 175 TYR A N 1
ATOM 1357 C CA . TYR A 1 175 ? -13.074 0.699 24.507 1.00 98.31 175 TYR A CA 1
ATOM 1358 C C . TYR A 1 175 ? -13.023 -0.157 25.783 1.00 98.31 175 TYR A C 1
ATOM 1360 O O . TYR A 1 175 ? -13.729 0.130 26.747 1.00 98.31 175 TYR A O 1
ATOM 1368 N N . THR A 1 176 ? -12.124 -1.147 25.849 1.00 98.00 176 THR A N 1
ATOM 1369 C CA . THR A 1 176 ? -11.950 -1.980 27.055 1.00 98.00 176 THR A CA 1
ATOM 1370 C C . THR A 1 176 ? -11.499 -1.177 28.272 1.00 98.00 176 THR A C 1
ATOM 1372 O O . THR A 1 176 ? -11.953 -1.436 29.382 1.00 98.00 176 THR A O 1
ATOM 1375 N N . HIS A 1 177 ? -10.652 -0.164 28.082 1.00 98.25 177 HIS A N 1
ATOM 1376 C CA . HIS A 1 177 ? -10.242 0.716 29.169 1.00 98.25 177 HIS A CA 1
ATOM 1377 C C . HIS A 1 177 ? -11.434 1.482 29.752 1.00 98.25 177 HIS A C 1
ATOM 1379 O O . HIS A 1 177 ? -11.595 1.531 30.969 1.00 98.25 177 HIS A O 1
ATOM 1385 N N . GLU A 1 178 ? -12.306 2.018 28.899 1.00 98.50 178 GLU A N 1
ATOM 1386 C CA . GLU A 1 178 ? -13.481 2.757 29.357 1.00 98.50 178 GLU A CA 1
ATOM 1387 C C . GLU A 1 178 ? -14.535 1.827 30.001 1.00 98.50 178 GLU A C 1
ATOM 1389 O O . 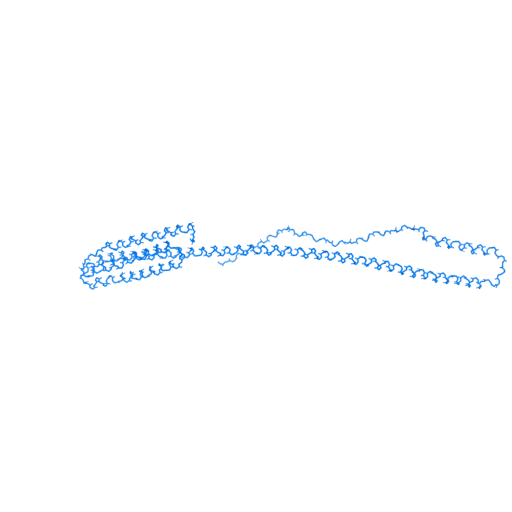GLU A 1 178 ? -15.228 2.242 30.931 1.00 98.50 178 GLU A O 1
ATOM 1394 N N . LEU A 1 179 ? -14.611 0.546 29.602 1.00 98.19 179 LEU A N 1
ATOM 1395 C CA . LEU A 1 179 ? -15.432 -0.457 30.304 1.00 98.19 179 LEU A CA 1
ATOM 1396 C C . LEU A 1 179 ? -14.916 -0.685 31.733 1.00 98.19 179 LEU A C 1
ATOM 1398 O O . LEU A 1 179 ? -15.709 -0.771 32.671 1.00 98.19 179 LEU A O 1
ATOM 1402 N N . ALA A 1 180 ? -13.597 -0.718 31.929 1.00 98.00 180 ALA A N 1
ATOM 1403 C CA . ALA A 1 180 ? -13.009 -0.776 33.265 1.00 98.00 180 ALA A CA 1
ATOM 1404 C C . ALA A 1 180 ? -13.277 0.514 34.067 1.00 98.00 180 ALA A C 1
ATOM 1406 O O . ALA A 1 180 ? -13.617 0.446 35.249 1.00 98.00 180 ALA A O 1
ATOM 1407 N N . THR A 1 181 ? -13.211 1.688 33.424 1.00 98.25 181 THR A N 1
ATOM 1408 C CA . THR A 1 181 ? -13.589 2.972 34.044 1.00 98.25 181 THR A CA 1
ATOM 1409 C C . THR A 1 181 ? -15.052 2.984 34.495 1.00 98.25 181 THR A C 1
ATOM 1411 O O . THR A 1 181 ? -15.357 3.547 35.550 1.00 98.25 181 THR A O 1
ATOM 1414 N N . LEU A 1 182 ? -15.961 2.345 33.749 1.00 98.00 182 LEU A N 1
ATOM 1415 C CA . LEU A 1 182 ? -17.363 2.191 34.147 1.00 98.00 182 LEU A CA 1
ATOM 1416 C C . LEU A 1 182 ? -17.502 1.382 35.437 1.00 98.00 182 LEU A C 1
ATOM 1418 O O . LEU A 1 182 ? -18.246 1.805 36.319 1.00 98.00 182 LEU A O 1
ATOM 1422 N N . VAL A 1 183 ? -16.787 0.261 35.559 1.00 97.62 183 VAL A N 1
ATOM 1423 C CA . VAL A 1 183 ? -16.792 -0.571 36.774 1.00 97.62 183 VAL A CA 1
ATOM 1424 C C . VAL A 1 183 ? -16.271 0.221 37.972 1.00 97.62 183 VAL A C 1
ATOM 1426 O O . VAL A 1 183 ? -16.920 0.301 39.018 1.00 97.62 183 VAL A O 1
ATOM 1429 N N . GLU A 1 184 ? -15.129 0.885 37.804 1.00 97.31 184 GLU A N 1
ATOM 1430 C CA . GLU A 1 184 ? -14.523 1.681 38.867 1.00 97.31 184 GLU A CA 1
ATOM 1431 C C . GLU A 1 184 ? -15.441 2.832 39.302 1.00 97.31 184 GLU A C 1
ATOM 1433 O O . GLU A 1 184 ? -15.717 2.999 40.492 1.00 97.31 184 GLU A O 1
ATOM 1438 N N . THR A 1 185 ? -15.971 3.600 38.348 1.00 96.88 185 THR A N 1
ATOM 1439 C CA . THR A 1 185 ? -16.886 4.712 38.637 1.00 96.88 185 THR A CA 1
ATOM 1440 C C . THR A 1 185 ? -18.184 4.200 39.258 1.00 96.88 185 THR A C 1
ATOM 1442 O O . THR A 1 185 ? -18.653 4.773 40.240 1.00 96.88 185 THR A O 1
ATOM 1445 N N . GLY A 1 186 ? -18.722 3.092 38.741 1.00 96.31 186 GLY A N 1
ATOM 1446 C CA . GLY A 1 186 ? -19.899 2.393 39.254 1.00 96.31 186 GLY A CA 1
ATOM 1447 C C . GLY A 1 186 ? -19.787 2.086 40.740 1.00 96.31 186 GLY A C 1
ATOM 1448 O O . GLY A 1 186 ? -20.650 2.493 41.516 1.00 96.31 186 GLY A O 1
ATOM 1449 N N . SER A 1 187 ? -18.682 1.466 41.152 1.00 95.12 187 SER A N 1
ATOM 1450 C CA . SER A 1 187 ? -18.428 1.137 42.560 1.00 95.12 187 SER A CA 1
ATOM 1451 C C . SER A 1 187 ? -18.434 2.369 43.480 1.00 95.12 187 SER A C 1
ATOM 1453 O O . SER A 1 187 ? -18.960 2.312 44.591 1.00 95.12 187 SER A O 1
ATOM 1455 N N . ARG A 1 188 ? -17.919 3.513 43.004 1.00 95.25 188 ARG A N 1
ATOM 1456 C CA . ARG A 1 188 ? -17.860 4.763 43.777 1.00 95.25 188 ARG A CA 1
ATOM 1457 C C . ARG A 1 188 ? -19.227 5.432 43.900 1.00 95.25 188 ARG A C 1
ATOM 1459 O O . ARG A 1 188 ? -19.560 5.949 44.965 1.00 95.25 188 ARG A O 1
ATOM 1466 N N . VAL A 1 189 ? -20.023 5.434 42.828 1.00 96.56 189 VAL A N 1
ATOM 1467 C CA . VAL A 1 189 ? -21.321 6.131 42.808 1.00 96.56 189 VAL A CA 1
ATOM 1468 C C . VAL A 1 189 ? -22.410 5.375 43.566 1.00 96.56 189 VAL A C 1
ATOM 1470 O O . VAL A 1 189 ? -23.396 5.987 43.960 1.00 96.56 189 VAL A O 1
ATOM 1473 N N . VAL A 1 190 ? -22.243 4.073 43.833 1.00 95.88 190 VAL A N 1
ATOM 1474 C CA . VAL A 1 190 ? -23.179 3.291 44.667 1.00 95.88 190 VAL A CA 1
ATOM 1475 C C . VAL A 1 190 ? -23.386 3.927 46.049 1.00 95.88 190 VAL A C 1
ATOM 1477 O O . VAL A 1 190 ? -24.488 3.862 46.584 1.00 95.88 190 VAL A O 1
ATOM 1480 N N . ALA A 1 191 ? -22.374 4.610 46.596 1.00 93.62 191 ALA A N 1
ATOM 1481 C CA . ALA A 1 191 ? -22.475 5.319 47.873 1.00 93.62 191 ALA A CA 1
ATOM 1482 C C . ALA A 1 191 ? -23.358 6.586 47.829 1.00 93.62 191 ALA A C 1
ATOM 1484 O O . ALA A 1 191 ? -23.686 7.138 48.879 1.00 93.62 191 ALA A O 1
ATOM 1485 N N . MET A 1 192 ? -23.740 7.073 46.643 1.00 95.62 192 MET A N 1
ATOM 1486 C CA . MET A 1 192 ? -24.603 8.247 46.496 1.00 95.62 192 MET A CA 1
ATOM 1487 C C . MET A 1 192 ? -26.060 7.880 46.780 1.00 95.62 192 MET A C 1
ATOM 1489 O O . MET A 1 192 ? -26.595 6.922 46.217 1.00 95.62 192 MET A O 1
ATOM 1493 N N . SER A 1 193 ? -26.734 8.681 47.605 1.00 92.56 193 SER A N 1
ATOM 1494 C CA . SER A 1 193 ? -28.112 8.418 48.033 1.00 92.56 193 SER A CA 1
ATOM 1495 C C . SER A 1 193 ? -29.120 8.578 46.894 1.00 92.56 193 SER A C 1
ATOM 1497 O O . SER A 1 193 ? -30.039 7.766 46.748 1.00 92.56 193 SER A O 1
ATOM 1499 N N . GLN A 1 194 ? -28.960 9.608 46.059 1.00 96.19 194 GLN A N 1
ATOM 1500 C CA . GLN A 1 194 ? -29.960 9.941 45.050 1.00 96.19 194 GLN A CA 1
ATOM 1501 C C . GLN A 1 194 ? -29.724 9.186 43.742 1.00 96.19 194 GLN A C 1
ATOM 1503 O O . GLN A 1 194 ? -28.632 9.184 43.177 1.00 96.19 194 GLN A O 1
ATOM 1508 N N . ARG A 1 195 ? -30.799 8.604 43.198 1.00 96.62 195 ARG A N 1
ATOM 1509 C CA . ARG A 1 195 ? -30.783 7.955 41.877 1.00 96.62 195 ARG A CA 1
ATOM 1510 C C . ARG A 1 195 ? -30.283 8.894 40.777 1.00 96.62 195 ARG A C 1
ATOM 1512 O O . ARG A 1 195 ? -29.555 8.453 39.893 1.00 96.62 195 ARG A O 1
ATOM 1519 N N . GLN A 1 196 ? -30.694 10.160 40.827 1.00 97.25 196 GLN A N 1
ATOM 1520 C CA . GLN A 1 196 ? -30.326 11.148 39.819 1.00 97.25 196 GLN A CA 1
ATOM 1521 C C . GLN A 1 196 ? -28.821 11.448 39.851 1.00 97.25 196 GLN A C 1
ATOM 1523 O O . GLN A 1 196 ? -28.186 11.417 38.805 1.00 97.25 196 GLN A O 1
ATOM 1528 N N . GLU A 1 197 ? -28.233 11.604 41.042 1.00 97.00 197 GLU A N 1
ATOM 1529 C CA . GLU A 1 197 ? -26.784 11.801 41.213 1.00 97.00 197 GLU A CA 1
ATOM 1530 C C . GLU A 1 197 ? -25.978 10.625 40.638 1.00 97.00 197 GLU A C 1
ATOM 1532 O O . GLU A 1 197 ? -25.018 10.838 39.898 1.00 97.00 197 GLU A O 1
ATOM 1537 N N . ARG A 1 198 ? -26.416 9.378 40.886 1.00 97.50 198 ARG A N 1
ATOM 1538 C CA . ARG A 1 198 ? -25.787 8.179 40.298 1.00 97.50 198 ARG A CA 1
ATOM 1539 C C . ARG A 1 198 ? -25.858 8.176 38.773 1.00 97.50 198 ARG A C 1
ATOM 1541 O O . ARG A 1 198 ? -24.877 7.845 38.109 1.00 97.50 198 ARG A O 1
ATOM 1548 N N . ALA A 1 199 ? -27.013 8.535 38.214 1.00 97.12 199 ALA A N 1
ATOM 1549 C CA . ALA A 1 199 ? -27.204 8.595 36.769 1.00 97.12 199 ALA A CA 1
ATOM 1550 C C . ALA A 1 199 ? -26.330 9.678 36.123 1.00 97.12 199 ALA A C 1
ATOM 1552 O O . ALA A 1 199 ? -25.661 9.410 35.124 1.00 97.12 199 ALA A O 1
ATOM 1553 N N . ASP A 1 200 ? -26.293 10.871 36.714 1.00 97.62 200 ASP A N 1
ATOM 1554 C CA . ASP A 1 200 ? -25.506 11.994 36.210 1.00 97.62 200 ASP A CA 1
ATOM 1555 C C . ASP A 1 200 ? -24.000 11.717 36.289 1.00 97.62 200 ASP A C 1
ATOM 1557 O O . ASP A 1 200 ? -23.268 12.080 35.369 1.00 97.62 200 ASP A O 1
ATOM 1561 N N . ALA A 1 201 ? -23.541 10.992 37.315 1.00 97.56 201 ALA A N 1
ATOM 1562 C CA . ALA A 1 201 ? -22.143 10.593 37.453 1.00 97.56 201 ALA A CA 1
ATOM 1563 C C . ALA A 1 201 ? -21.699 9.525 36.431 1.00 97.56 201 ALA A C 1
ATOM 1565 O O . ALA A 1 201 ? -20.565 9.572 35.956 1.00 97.56 201 ALA A O 1
ATOM 1566 N N . LEU A 1 202 ? -22.572 8.580 36.053 1.00 97.69 202 LEU A N 1
ATOM 1567 C CA . LEU A 1 202 ? -22.246 7.531 35.066 1.00 97.69 202 LEU A CA 1
ATOM 1568 C C . LEU A 1 202 ? -22.449 7.963 33.611 1.00 97.69 202 LEU A C 1
ATOM 1570 O O . LEU A 1 202 ? -21.885 7.356 32.694 1.00 97.69 202 LEU A O 1
ATOM 1574 N N . ARG A 1 203 ? -23.245 9.010 33.378 1.00 97.44 203 ARG A N 1
ATOM 1575 C CA . ARG A 1 203 ? -23.588 9.492 32.037 1.00 97.44 203 ARG A CA 1
ATOM 1576 C C . ARG A 1 203 ? -22.369 9.837 31.165 1.00 97.44 203 ARG A C 1
ATOM 1578 O O . ARG A 1 203 ? -22.398 9.458 29.993 1.00 97.44 203 ARG A O 1
ATOM 1585 N N . PRO A 1 204 ? -21.307 10.508 31.658 1.00 98.25 204 PRO A N 1
ATOM 1586 C CA . PRO A 1 204 ? -20.128 10.807 30.847 1.00 98.25 204 PRO A CA 1
ATOM 1587 C C . PRO A 1 204 ? -19.409 9.548 30.351 1.00 98.25 204 PRO A C 1
ATOM 1589 O O . PRO A 1 204 ? -19.104 9.464 29.162 1.00 98.25 204 PRO A O 1
ATOM 1592 N N . VAL A 1 205 ? -19.216 8.557 31.229 1.00 97.25 205 VAL A N 1
ATOM 1593 C CA . VAL A 1 205 ? -18.559 7.281 30.895 1.00 97.25 205 VAL A CA 1
ATOM 1594 C C . VAL A 1 205 ? -19.391 6.503 29.876 1.00 97.25 205 VAL A C 1
ATOM 1596 O O . VAL A 1 205 ? -18.873 6.066 28.855 1.00 97.25 205 VAL A O 1
ATOM 1599 N N . SER A 1 206 ? -20.711 6.426 30.083 1.00 97.19 206 SER A N 1
ATOM 1600 C CA . SER A 1 206 ? -21.628 5.754 29.145 1.00 97.19 206 SER A CA 1
ATOM 1601 C C . SER A 1 206 ? -21.607 6.412 27.757 1.00 97.19 206 SER A C 1
ATOM 1603 O O . SER A 1 206 ? -21.558 5.739 26.731 1.00 97.19 206 SER A O 1
ATOM 1605 N N . LYS A 1 207 ? -21.594 7.754 27.705 1.00 97.81 207 LYS A N 1
ATOM 1606 C CA . LYS A 1 207 ? -21.500 8.499 26.440 1.00 97.81 207 LYS A CA 1
ATOM 1607 C C . LYS A 1 207 ? -20.172 8.231 25.728 1.00 97.81 207 LYS A C 1
ATOM 1609 O O . LYS A 1 207 ? -20.158 8.097 24.506 1.00 97.81 207 LYS A O 1
ATOM 1614 N N . ARG A 1 208 ? -19.068 8.170 26.477 1.00 98.00 208 ARG A N 1
ATOM 1615 C CA . ARG A 1 208 ? -17.740 7.884 25.927 1.00 98.00 208 ARG A CA 1
ATOM 1616 C C . ARG A 1 208 ? -17.627 6.450 25.421 1.00 98.00 208 ARG A C 1
ATOM 1618 O O . ARG A 1 208 ? -17.067 6.253 24.351 1.00 98.00 208 ARG A O 1
ATOM 1625 N N . LEU A 1 209 ? -18.218 5.486 26.125 1.00 97.75 209 LEU A N 1
ATOM 1626 C CA . LEU A 1 209 ? -18.326 4.101 25.666 1.00 97.75 209 LEU A CA 1
ATOM 1627 C C . LEU A 1 209 ? -19.071 3.985 24.338 1.00 97.75 209 LEU A C 1
ATOM 1629 O O . LEU A 1 209 ? -18.589 3.289 23.450 1.00 97.75 209 LEU A O 1
ATOM 1633 N N . GLY A 1 210 ? -20.190 4.699 24.178 1.00 97.19 210 GLY A N 1
ATOM 1634 C CA . GLY A 1 210 ? -20.913 4.750 22.904 1.00 97.19 210 GLY A CA 1
ATOM 1635 C C . GLY A 1 210 ? -20.036 5.261 21.759 1.00 97.19 210 GLY A C 1
ATOM 1636 O O . GLY A 1 210 ? -19.902 4.587 20.745 1.00 97.19 210 GLY A O 1
ATOM 1637 N N . ALA A 1 211 ? -19.354 6.394 21.960 1.00 98.19 211 ALA A N 1
ATOM 1638 C CA . ALA A 1 211 ? -18.453 6.951 20.948 1.00 98.19 211 ALA A CA 1
ATOM 1639 C C . ALA A 1 211 ? -17.281 6.010 20.603 1.00 98.19 211 ALA A C 1
ATOM 1641 O O . ALA A 1 211 ? -16.949 5.842 19.437 1.00 98.19 211 ALA A O 1
ATOM 1642 N N . LEU A 1 212 ? -16.677 5.359 21.603 1.00 98.31 212 LEU A N 1
ATOM 1643 C CA . LEU A 1 212 ? -15.579 4.410 21.387 1.00 98.31 212 LEU A CA 1
ATOM 1644 C C . LEU A 1 212 ? -16.031 3.127 20.675 1.00 98.31 212 LEU A C 1
ATOM 1646 O O . LEU A 1 212 ? -15.243 2.537 19.938 1.00 98.31 212 LEU A O 1
ATOM 1650 N N . MET A 1 213 ? -17.274 2.689 20.892 1.00 97.94 213 MET A N 1
ATOM 1651 C CA . MET A 1 213 ? -17.858 1.562 20.164 1.00 97.94 213 MET A CA 1
ATOM 1652 C C . MET A 1 213 ? -18.093 1.919 18.691 1.00 97.94 213 MET A C 1
ATOM 1654 O O . MET A 1 213 ? -17.756 1.124 17.814 1.00 97.94 213 MET A O 1
ATOM 1658 N N . ASP A 1 214 ? -18.609 3.120 18.419 1.00 97.88 214 ASP A N 1
ATOM 1659 C CA . ASP A 1 214 ? -18.772 3.627 17.052 1.00 97.88 214 ASP A CA 1
ATOM 1660 C C . ASP A 1 214 ? -17.409 3.729 16.343 1.00 97.88 214 ASP A C 1
ATOM 1662 O O . ASP A 1 214 ? -17.252 3.220 15.230 1.00 97.88 214 ASP A O 1
ATOM 1666 N N . ASP A 1 215 ? -16.396 4.294 17.011 1.00 98.25 215 ASP A N 1
ATOM 1667 C CA . ASP A 1 215 ? -15.023 4.373 16.495 1.00 98.25 215 ASP A CA 1
ATOM 1668 C C . ASP A 1 215 ? -14.456 2.978 16.188 1.00 98.25 215 ASP A C 1
ATOM 1670 O O . ASP A 1 215 ? -13.895 2.747 15.115 1.00 98.25 215 ASP A O 1
ATOM 1674 N N . LEU A 1 216 ? -14.629 2.015 17.102 1.00 98.19 216 LEU A N 1
ATOM 1675 C CA . LEU A 1 216 ? -14.201 0.633 16.890 1.00 98.19 216 LEU A CA 1
ATOM 1676 C C . LEU A 1 216 ? -14.903 0.005 15.678 1.00 98.19 216 LEU A C 1
ATOM 1678 O O . LEU A 1 216 ? -14.238 -0.619 14.850 1.00 98.19 216 LEU A O 1
ATOM 1682 N N . SER A 1 217 ? -16.215 0.202 15.537 1.00 97.75 217 SER A N 1
ATOM 1683 C CA . SER A 1 217 ? -16.981 -0.304 14.395 1.00 97.75 217 SER A CA 1
ATOM 1684 C C . SER A 1 217 ? -16.493 0.286 13.068 1.00 97.75 217 SER A C 1
ATOM 1686 O O . SER A 1 217 ? -16.387 -0.444 12.079 1.00 97.75 217 SER A O 1
ATOM 1688 N N . VAL A 1 218 ? -16.184 1.585 13.026 1.00 98.31 218 VAL A N 1
ATOM 1689 C CA . VAL A 1 218 ? -15.666 2.254 11.822 1.00 98.31 218 VAL A CA 1
ATOM 1690 C C . VAL A 1 218 ? -14.284 1.723 11.450 1.00 98.31 218 VAL A C 1
ATOM 1692 O O . VAL A 1 218 ? -14.032 1.438 10.278 1.00 98.31 218 VAL A O 1
ATOM 1695 N N . GLU A 1 219 ? -13.393 1.537 12.425 1.00 98.38 219 GLU A N 1
ATOM 1696 C CA . GLU A 1 219 ? -12.053 1.004 12.156 1.00 98.38 219 GLU A CA 1
ATOM 1697 C C . GLU A 1 219 ? -12.099 -0.465 11.700 1.00 98.38 219 GLU A C 1
ATOM 1699 O O . GLU A 1 219 ? -11.330 -0.850 10.816 1.00 98.38 219 GLU A O 1
ATOM 1704 N N . ILE A 1 220 ? -13.027 -1.279 12.225 1.00 97.75 220 ILE A N 1
ATOM 1705 C CA . ILE A 1 220 ? -13.249 -2.658 11.751 1.00 97.75 220 ILE A CA 1
ATOM 1706 C C . ILE A 1 220 ? -13.746 -2.655 10.300 1.00 97.75 220 ILE A C 1
ATOM 1708 O O . ILE A 1 220 ? -13.186 -3.362 9.461 1.00 97.75 220 ILE A O 1
ATOM 1712 N N . ALA A 1 221 ? -14.743 -1.826 9.973 1.00 97.12 221 ALA A N 1
ATOM 1713 C CA . ALA A 1 221 ? -15.239 -1.688 8.603 1.00 97.12 221 ALA A CA 1
ATOM 1714 C C . ALA A 1 221 ? -14.132 -1.224 7.638 1.00 97.12 221 ALA A C 1
ATOM 1716 O O . ALA A 1 221 ? -13.990 -1.767 6.541 1.00 97.12 221 ALA A O 1
ATOM 1717 N N . GLY A 1 222 ? -13.293 -0.279 8.069 1.00 96.88 222 GLY A N 1
ATOM 1718 C CA . GLY A 1 222 ? -12.123 0.160 7.310 1.00 96.88 222 GLY A CA 1
ATOM 1719 C C . GLY A 1 222 ? -11.109 -0.964 7.073 1.00 96.88 222 GLY A C 1
ATOM 1720 O O . GLY A 1 222 ? -10.579 -1.088 5.970 1.00 96.88 222 GLY A O 1
ATOM 1721 N N . ALA A 1 223 ? -10.866 -1.820 8.070 1.00 96.25 223 ALA A N 1
ATOM 1722 C CA . ALA A 1 223 ? -9.991 -2.981 7.919 1.00 96.25 223 ALA A CA 1
ATOM 1723 C C . ALA A 1 223 ? -10.564 -4.022 6.939 1.00 96.25 223 ALA A C 1
ATOM 1725 O O . ALA A 1 223 ? -9.806 -4.556 6.127 1.00 96.25 223 ALA A O 1
ATOM 1726 N N . HIS A 1 224 ? -11.883 -4.254 6.946 1.00 95.25 224 HIS A N 1
ATOM 1727 C CA . HIS A 1 224 ?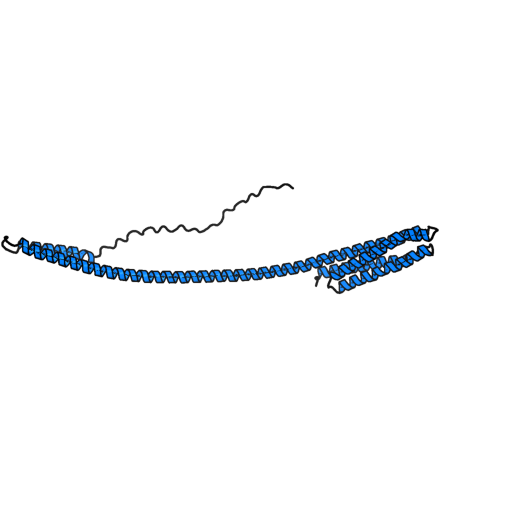 -12.544 -5.132 5.973 1.00 95.25 224 HIS A CA 1
ATOM 1728 C C . HIS A 1 224 ? -12.354 -4.661 4.530 1.00 95.25 224 HIS A C 1
ATOM 1730 O O . HIS A 1 224 ? -12.128 -5.485 3.654 1.00 95.25 224 HIS A O 1
ATOM 1736 N N . MET A 1 225 ? -12.397 -3.352 4.267 1.00 94.50 225 MET A N 1
ATOM 1737 C CA . MET A 1 225 ? -12.222 -2.822 2.907 1.00 94.50 225 MET A CA 1
ATOM 1738 C C . MET A 1 225 ? -10.814 -3.045 2.331 1.00 94.50 225 MET A C 1
ATOM 1740 O O . MET A 1 225 ? -10.627 -2.964 1.119 1.00 94.50 225 MET A O 1
ATOM 1744 N N . LEU A 1 226 ? -9.815 -3.291 3.182 1.00 92.75 226 LEU A N 1
ATOM 1745 C CA . LEU A 1 226 ? -8.409 -3.377 2.777 1.00 92.75 226 LEU A CA 1
ATOM 1746 C C . LEU A 1 226 ? -7.925 -4.817 2.569 1.00 92.75 226 LEU A C 1
ATOM 1748 O O . LEU A 1 226 ? -6.907 -5.034 1.904 1.00 92.75 226 LEU A O 1
ATOM 1752 N N . THR A 1 227 ? -8.666 -5.808 3.064 1.00 90.94 227 THR A N 1
ATOM 1753 C CA . THR A 1 227 ? -8.355 -7.232 2.899 1.00 90.94 227 THR A CA 1
ATOM 1754 C C . THR A 1 227 ? -9.270 -7.887 1.864 1.00 90.94 227 THR A C 1
ATOM 1756 O O . THR A 1 227 ? -10.407 -7.475 1.691 1.00 90.94 227 THR A O 1
ATOM 1759 N N . ASN A 1 228 ? -8.742 -8.882 1.145 1.00 88.25 228 ASN A N 1
ATOM 1760 C CA . ASN A 1 228 ? -9.533 -9.831 0.345 1.00 88.25 228 ASN A CA 1
ATOM 1761 C C . ASN A 1 228 ? -9.491 -11.243 0.955 1.00 88.25 228 ASN A C 1
ATOM 1763 O O . ASN A 1 228 ? -10.017 -12.183 0.375 1.00 88.25 228 ASN A O 1
ATOM 1767 N N . ASN A 1 229 ? -8.793 -11.419 2.078 1.00 91.81 229 ASN A N 1
ATOM 1768 C CA . ASN A 1 229 ? -8.585 -12.724 2.682 1.00 91.81 229 ASN A CA 1
ATOM 1769 C C . ASN A 1 229 ? -9.781 -13.074 3.575 1.00 91.81 229 ASN A C 1
ATOM 1771 O O . ASN A 1 229 ? -9.980 -12.438 4.615 1.00 91.81 229 ASN A O 1
ATOM 1775 N N . ASP A 1 230 ? -10.538 -14.102 3.192 1.00 93.88 230 ASP A N 1
ATOM 1776 C CA . ASP A 1 230 ? -11.752 -14.540 3.896 1.00 93.88 230 ASP A CA 1
ATOM 1777 C C . ASP A 1 230 ? -11.495 -14.854 5.375 1.00 93.88 230 ASP A C 1
ATOM 1779 O O . ASP A 1 230 ? -12.276 -14.479 6.244 1.00 93.88 230 ASP A O 1
ATOM 1783 N N . ARG A 1 231 ? -10.342 -15.453 5.707 1.00 94.88 231 ARG A N 1
ATOM 1784 C CA . ARG A 1 231 ? -10.009 -15.768 7.105 1.00 94.88 231 ARG A CA 1
ATOM 1785 C C . ARG A 1 231 ? -9.814 -14.496 7.934 1.00 94.88 231 ARG A C 1
ATOM 1787 O O . ARG A 1 231 ? -10.140 -14.491 9.123 1.00 94.88 231 ARG A O 1
ATOM 1794 N N . LEU A 1 232 ? -9.257 -13.438 7.335 1.00 94.75 232 LEU A N 1
ATOM 1795 C CA . LEU A 1 232 ? -9.133 -12.127 7.978 1.00 94.75 232 LEU A CA 1
ATOM 1796 C C . LEU A 1 232 ? -10.490 -11.430 8.097 1.00 94.75 232 LEU A C 1
ATOM 1798 O O . LEU A 1 232 ? -10.732 -10.820 9.137 1.00 94.75 232 LEU A O 1
ATOM 1802 N N . HIS A 1 233 ? -11.380 -11.562 7.106 1.00 95.19 233 HIS A N 1
ATOM 1803 C CA . HIS A 1 233 ? -12.772 -11.114 7.238 1.00 95.19 233 HIS A CA 1
ATOM 1804 C C . HIS A 1 233 ? -13.454 -11.803 8.422 1.00 95.19 233 HIS A C 1
ATOM 1806 O O . HIS A 1 233 ? -13.883 -11.115 9.344 1.00 95.19 233 HIS A O 1
ATOM 1812 N N . ASP A 1 234 ? -13.414 -13.134 8.487 1.00 97.38 234 ASP A N 1
ATOM 1813 C CA . ASP A 1 234 ? -13.998 -13.902 9.591 1.00 97.38 234 ASP A CA 1
ATOM 1814 C C . ASP A 1 234 ? -13.411 -13.503 10.953 1.00 97.38 234 ASP A C 1
ATOM 1816 O O . ASP A 1 234 ? -14.094 -13.505 11.979 1.00 97.38 234 ASP A O 1
ATOM 1820 N N . ALA A 1 235 ? -12.111 -13.198 11.002 1.00 97.38 235 ALA A N 1
ATOM 1821 C CA . ALA A 1 235 ? -11.466 -12.749 12.229 1.00 97.38 235 ALA A CA 1
ATOM 1822 C C . ALA A 1 235 ? -11.971 -11.371 12.670 1.00 97.38 235 ALA A C 1
ATOM 1824 O O . ALA A 1 235 ? -12.236 -11.188 13.857 1.00 97.38 235 ALA A O 1
ATOM 1825 N N . LEU A 1 236 ? -12.131 -10.429 11.741 1.00 97.44 236 LEU A N 1
ATOM 1826 C CA . LEU A 1 236 ? -12.691 -9.105 12.013 1.00 97.44 236 LEU A CA 1
ATOM 1827 C C . LEU A 1 236 ? -14.183 -9.177 12.384 1.00 97.44 236 LEU A C 1
ATOM 1829 O O . LEU A 1 236 ? -14.600 -8.499 13.323 1.00 97.44 236 LEU A O 1
ATOM 1833 N N . ASP A 1 237 ? -14.952 -10.072 11.763 1.00 97.75 237 ASP A N 1
ATOM 1834 C CA . ASP A 1 237 ? -16.352 -10.324 12.123 1.00 97.75 237 ASP A CA 1
ATOM 1835 C C . ASP A 1 237 ? -16.474 -10.849 13.557 1.00 97.75 237 ASP A C 1
ATOM 1837 O O . ASP A 1 237 ? -17.340 -10.406 14.316 1.00 97.75 237 ASP A O 1
ATOM 1841 N N . ARG A 1 238 ? -15.561 -11.735 13.978 1.00 97.81 238 ARG A N 1
ATOM 1842 C CA . ARG A 1 238 ? -15.471 -12.173 15.381 1.00 97.81 238 ARG A CA 1
ATOM 1843 C C . ARG A 1 238 ? -15.138 -11.018 16.325 1.00 97.81 238 ARG A C 1
ATOM 1845 O O . ARG A 1 238 ? -15.722 -10.948 17.402 1.00 97.81 238 ARG A O 1
ATOM 1852 N N . VAL A 1 239 ? -14.236 -10.111 15.939 1.00 97.62 239 VAL A N 1
ATOM 1853 C CA . VAL A 1 239 ? -13.928 -8.904 16.733 1.00 97.62 239 VAL A CA 1
ATOM 1854 C C . VAL A 1 239 ? -15.181 -8.047 16.907 1.00 97.62 239 VAL A C 1
ATOM 1856 O O . VAL A 1 239 ? -15.496 -7.657 18.030 1.00 97.62 239 VAL A O 1
ATOM 1859 N N . ASN A 1 240 ? -15.924 -7.809 15.826 1.00 97.19 240 ASN A N 1
ATOM 1860 C CA . ASN A 1 240 ? -17.163 -7.038 15.863 1.00 97.19 240 ASN A CA 1
ATOM 1861 C C . ASN A 1 240 ? -18.233 -7.713 16.740 1.00 97.19 240 ASN A C 1
ATOM 1863 O O . ASN A 1 240 ? -18.816 -7.080 17.619 1.00 97.19 240 ASN A O 1
ATOM 1867 N N . ALA A 1 241 ? -18.449 -9.017 16.556 1.00 96.81 241 ALA A N 1
ATOM 1868 C CA . ALA A 1 241 ? -19.429 -9.784 17.321 1.00 96.81 241 ALA A CA 1
ATOM 1869 C C . ALA A 1 241 ? -19.140 -9.772 18.833 1.00 96.81 241 ALA A C 1
ATOM 1871 O O . ALA A 1 241 ? -20.061 -9.648 19.639 1.00 96.81 241 ALA A O 1
ATOM 1872 N N . GLU A 1 242 ? -17.869 -9.872 19.228 1.00 97.00 242 GLU A N 1
ATOM 1873 C CA . GLU A 1 242 ? -17.473 -9.811 20.638 1.00 97.00 242 GLU A CA 1
ATOM 1874 C C . GLU A 1 242 ? -17.547 -8.387 21.207 1.00 97.00 242 GLU A C 1
ATOM 1876 O O . GLU A 1 242 ? -17.971 -8.208 22.351 1.00 97.00 242 GLU A O 1
ATOM 1881 N N . ALA A 1 243 ? -17.229 -7.360 20.410 1.00 95.25 243 ALA A N 1
ATOM 1882 C CA . ALA A 1 243 ? -17.388 -5.964 20.818 1.00 95.25 243 ALA A CA 1
ATOM 1883 C C . ALA A 1 243 ? -18.851 -5.627 21.166 1.00 95.25 243 ALA A C 1
ATOM 1885 O O . ALA A 1 243 ? -19.109 -4.922 22.143 1.00 95.25 243 ALA A O 1
ATOM 1886 N N . MET A 1 244 ? -19.815 -6.219 20.450 1.00 95.75 244 MET A N 1
ATOM 1887 C CA . MET A 1 244 ? -21.253 -6.041 20.701 1.00 95.75 244 MET A CA 1
ATOM 1888 C C . MET A 1 244 ? -21.747 -6.593 22.049 1.00 95.75 244 MET A C 1
ATOM 1890 O O . MET A 1 244 ? -22.858 -6.257 22.461 1.00 95.75 244 MET A O 1
ATOM 1894 N N . ARG A 1 245 ? -20.951 -7.387 22.780 1.00 95.38 245 ARG A N 1
ATOM 1895 C CA . ARG A 1 245 ? -21.300 -7.815 24.151 1.00 95.38 245 ARG A CA 1
ATOM 1896 C C . ARG A 1 245 ? -21.109 -6.706 25.185 1.00 95.38 245 ARG A C 1
ATOM 1898 O O . ARG A 1 245 ? -21.774 -6.710 26.221 1.00 95.38 245 ARG A O 1
ATOM 1905 N N . GLY A 1 246 ? -20.217 -5.755 24.910 1.00 95.19 246 GLY A N 1
ATOM 1906 C CA . GLY A 1 246 ? -19.906 -4.648 25.811 1.00 95.19 246 GLY A CA 1
ATOM 1907 C C . GLY A 1 246 ? -21.116 -3.756 26.125 1.00 95.19 246 GLY A C 1
ATOM 1908 O O . GLY A 1 246 ? -21.393 -3.556 27.308 1.00 95.19 246 GLY A O 1
ATOM 1909 N N . PRO A 1 247 ? -21.893 -3.282 25.129 1.00 96.56 247 PRO A N 1
ATOM 1910 C CA . PRO A 1 247 ? -23.089 -2.470 25.369 1.00 96.56 247 PRO A CA 1
ATOM 1911 C C . PRO A 1 247 ? -24.160 -3.179 26.207 1.00 96.56 247 PRO A C 1
ATOM 1913 O O . PRO A 1 247 ? -24.781 -2.562 27.071 1.00 96.56 247 PRO A O 1
ATOM 1916 N N . GLU A 1 248 ? -24.372 -4.483 26.002 1.00 95.25 248 GLU A N 1
ATOM 1917 C CA . GLU A 1 248 ? -25.335 -5.243 26.807 1.00 95.25 248 GLU A CA 1
ATOM 1918 C C . GLU A 1 248 ? -24.892 -5.316 28.276 1.00 95.25 248 GLU A C 1
ATOM 1920 O O . GLU A 1 248 ? -25.675 -5.002 29.179 1.00 95.25 248 GLU A O 1
ATOM 1925 N N . GLY A 1 249 ? -23.619 -5.652 28.515 1.00 96.12 249 GLY A N 1
ATOM 1926 C CA . GLY A 1 249 ? -23.037 -5.652 29.856 1.00 96.12 249 GLY A CA 1
ATOM 1927 C C . GLY A 1 249 ? -23.070 -4.267 30.511 1.00 96.12 249 GLY A C 1
ATOM 1928 O O . GLY A 1 249 ? -23.403 -4.153 31.691 1.00 96.12 249 GLY A O 1
ATOM 1929 N N . GLU A 1 250 ? -22.795 -3.208 29.745 1.00 97.31 250 GLU A N 1
ATOM 1930 C CA . GLU A 1 250 ? -22.830 -1.815 30.205 1.00 97.31 250 GLU A CA 1
ATOM 1931 C C . GLU A 1 250 ? -24.231 -1.425 30.673 1.00 97.31 250 GLU A C 1
ATOM 1933 O O . GLU A 1 250 ? -24.394 -0.931 31.791 1.00 97.31 250 GLU A O 1
ATOM 1938 N N . ILE A 1 251 ? -25.255 -1.698 29.862 1.00 96.81 251 ILE A N 1
ATOM 1939 C CA . ILE A 1 251 ? -26.649 -1.391 30.192 1.00 96.81 251 ILE A CA 1
ATOM 1940 C C . ILE A 1 251 ? -27.085 -2.145 31.453 1.00 96.81 251 ILE A C 1
ATOM 1942 O O . ILE A 1 251 ? -27.676 -1.536 32.350 1.00 96.81 251 ILE A O 1
ATOM 1946 N N . GLN A 1 252 ? -26.791 -3.445 31.550 1.00 96.25 252 GLN A N 1
ATOM 1947 C CA . GLN A 1 252 ? -27.159 -4.264 32.711 1.00 96.25 252 GLN A CA 1
ATOM 1948 C C . GLN A 1 252 ? -26.468 -3.777 33.995 1.00 96.25 252 GLN A C 1
ATOM 1950 O O . GLN A 1 252 ? -27.126 -3.582 35.028 1.00 96.25 252 GLN A O 1
ATOM 1955 N N . TYR A 1 253 ? -25.160 -3.521 33.923 1.00 97.69 253 TYR A N 1
ATOM 1956 C CA . TYR A 1 253 ? -24.370 -3.014 35.041 1.00 97.69 253 TYR A CA 1
ATOM 1957 C C . TYR A 1 253 ? -24.883 -1.645 35.503 1.00 97.69 253 TYR A C 1
ATOM 1959 O O . TYR A 1 253 ? -25.259 -1.466 36.666 1.00 97.69 253 TYR A O 1
ATOM 1967 N N . ARG A 1 254 ? -24.995 -0.695 34.568 1.00 96.44 254 ARG A N 1
ATOM 1968 C CA . ARG A 1 254 ? -25.445 0.676 34.826 1.00 96.44 254 ARG A CA 1
ATOM 1969 C C . ARG A 1 254 ? -26.854 0.714 35.410 1.00 96.44 254 ARG A C 1
ATOM 1971 O O . ARG A 1 254 ? -27.096 1.456 36.360 1.00 96.44 254 ARG A O 1
ATOM 1978 N N . ASN A 1 255 ? -27.785 -0.080 34.881 1.00 96.25 255 ASN A N 1
ATOM 1979 C CA . ASN A 1 255 ? -29.155 -0.126 35.392 1.00 96.25 255 ASN A CA 1
ATOM 1980 C C . ASN A 1 255 ? -29.200 -0.601 36.846 1.00 96.25 255 ASN A C 1
ATOM 1982 O O . ASN A 1 255 ? -29.951 -0.036 37.637 1.00 96.25 255 ASN A O 1
ATOM 1986 N N . THR A 1 256 ? -28.370 -1.575 37.219 1.00 96.88 256 THR A N 1
ATOM 1987 C CA . THR A 1 256 ? -28.283 -2.047 38.608 1.00 96.88 256 THR A CA 1
ATOM 1988 C C . THR A 1 256 ? -27.763 -0.941 39.528 1.00 96.88 256 THR A C 1
ATOM 1990 O O . THR A 1 256 ? -28.398 -0.622 40.536 1.00 96.88 256 THR A O 1
ATOM 1993 N N . VAL A 1 257 ? -26.681 -0.266 39.131 1.00 96.81 257 VAL A N 1
ATOM 1994 C CA . VAL A 1 257 ? -26.097 0.837 39.909 1.00 96.81 257 VAL A CA 1
ATOM 1995 C C . VAL A 1 257 ? -27.076 2.008 40.064 1.00 96.81 257 VAL A C 1
ATOM 1997 O O . VAL A 1 257 ? -27.279 2.520 41.166 1.00 96.81 257 VAL A O 1
ATOM 2000 N N . ILE A 1 258 ? -27.747 2.421 38.986 1.00 96.88 258 ILE A N 1
ATOM 2001 C CA . ILE A 1 258 ? -28.682 3.554 39.018 1.00 96.88 258 ILE A CA 1
ATOM 2002 C C . ILE A 1 258 ? -29.963 3.192 39.779 1.00 96.88 258 ILE A C 1
ATOM 2004 O O . ILE A 1 258 ? -30.365 3.929 40.683 1.00 96.88 258 ILE A O 1
ATOM 2008 N N . MET A 1 259 ? -30.616 2.084 39.420 1.00 95.69 259 MET A N 1
ATOM 2009 C CA . MET A 1 259 ? -31.962 1.754 39.899 1.00 95.69 259 MET A CA 1
ATOM 2010 C C . MET A 1 259 ? -31.946 1.138 41.294 1.00 95.69 259 MET A C 1
ATOM 2012 O O . MET A 1 259 ? -32.705 1.582 42.151 1.00 95.69 259 MET A O 1
ATOM 2016 N N . ALA A 1 260 ? -31.084 0.144 41.524 1.00 93.38 260 ALA A N 1
ATOM 2017 C CA . ALA A 1 260 ? -31.023 -0.573 42.794 1.00 93.38 260 ALA A CA 1
ATOM 2018 C C . ALA A 1 260 ? -30.097 0.106 43.812 1.00 93.38 260 ALA A C 1
ATOM 2020 O O . ALA A 1 260 ? -30.218 -0.163 45.003 1.00 93.38 260 ALA A O 1
ATOM 2021 N N . GLY A 1 261 ? -29.184 0.984 43.368 1.00 94.25 261 GLY A N 1
ATOM 2022 C CA . GLY A 1 261 ? -28.172 1.564 44.258 1.00 94.25 261 GLY A CA 1
ATOM 2023 C C . GLY A 1 261 ? -27.245 0.493 44.830 1.00 94.25 261 GLY A C 1
ATOM 2024 O O . GLY A 1 261 ? -26.856 0.563 45.989 1.00 94.25 261 GLY A O 1
ATOM 2025 N N . GLN A 1 262 ? -26.954 -0.536 44.035 1.00 95.06 262 GLN A N 1
ATOM 2026 C CA . GLN A 1 262 ? -26.112 -1.673 44.396 1.00 95.06 262 GLN A CA 1
ATOM 2027 C C . GLN A 1 262 ? -24.999 -1.829 43.363 1.00 95.06 262 GLN A C 1
ATOM 2029 O O . GLN A 1 262 ? -25.135 -1.374 42.226 1.00 95.06 262 GLN A O 1
ATOM 2034 N N . VAL A 1 263 ? -23.908 -2.491 43.749 1.00 93.50 263 VAL A N 1
ATOM 2035 C CA . VAL A 1 263 ? -22.848 -2.857 42.804 1.00 93.50 263 VAL A CA 1
ATOM 2036 C C . VAL A 1 263 ? -23.448 -3.779 41.740 1.00 93.50 263 VAL A C 1
ATOM 2038 O O . VAL A 1 263 ? -24.067 -4.792 42.065 1.00 93.50 263 VAL A O 1
ATOM 2041 N N . GLY A 1 264 ? -23.319 -3.388 40.470 1.00 93.56 264 GLY A N 1
ATOM 2042 C CA . GLY A 1 264 ? -23.785 -4.192 39.344 1.00 93.56 264 GLY A CA 1
ATOM 2043 C C . GLY A 1 264 ? -22.946 -5.455 39.160 1.00 93.56 264 GLY A C 1
ATOM 2044 O O . GLY A 1 264 ? -21.815 -5.538 39.629 1.00 93.56 264 GLY A O 1
ATOM 2045 N N . ASN A 1 265 ? -23.482 -6.441 38.441 1.00 95.81 265 ASN A N 1
ATOM 2046 C CA . ASN A 1 265 ? -22.697 -7.613 38.065 1.00 95.81 265 ASN A CA 1
ATOM 2047 C C . ASN A 1 265 ? -21.604 -7.214 37.058 1.00 95.81 265 ASN A C 1
ATOM 2049 O O . ASN A 1 265 ? -21.913 -6.846 35.927 1.00 95.81 265 ASN A O 1
ATOM 2053 N N . GLU A 1 266 ? -20.338 -7.294 37.466 1.00 97.12 266 GLU A N 1
ATOM 2054 C CA . GLU A 1 266 ? -19.176 -6.930 36.642 1.00 97.12 266 GLU A CA 1
ATOM 2055 C C . GLU A 1 266 ? -18.775 -8.036 35.654 1.00 97.12 266 GLU A C 1
ATOM 2057 O O . GLU A 1 266 ? -18.080 -7.773 34.671 1.00 97.12 266 GLU A O 1
ATOM 2062 N N . ALA A 1 267 ? -19.222 -9.278 35.880 1.00 97.19 267 ALA A N 1
ATOM 2063 C CA . ALA A 1 267 ? -18.785 -10.431 35.097 1.00 97.19 267 ALA A CA 1
ATOM 2064 C C . ALA A 1 267 ? -19.035 -10.283 33.581 1.00 97.19 267 ALA A C 1
ATOM 2066 O O . ALA A 1 267 ? -18.112 -10.571 32.820 1.00 97.19 267 ALA A O 1
ATOM 2067 N N . PRO A 1 268 ? -20.199 -9.794 33.098 1.00 96.81 268 PRO A N 1
ATOM 2068 C CA . PRO A 1 268 ? -20.416 -9.569 31.667 1.00 96.81 268 PRO A CA 1
ATOM 2069 C C . PRO A 1 268 ? -19.414 -8.591 31.041 1.00 96.81 268 PRO A C 1
ATOM 2071 O O . PRO A 1 268 ? -18.965 -8.813 29.918 1.00 96.81 268 PRO A O 1
ATOM 2074 N N . LEU A 1 269 ? -19.017 -7.546 31.776 1.00 97.31 269 LEU A N 1
ATOM 2075 C CA . LEU A 1 269 ? -18.044 -6.557 31.309 1.00 97.31 269 LEU A CA 1
ATOM 2076 C C . LEU A 1 269 ? -16.647 -7.173 31.192 1.00 97.31 269 LEU A C 1
ATOM 2078 O O . LEU A 1 269 ? -15.991 -7.014 30.164 1.00 97.31 269 LEU A O 1
ATOM 2082 N N . PHE A 1 270 ? -16.209 -7.925 32.208 1.00 97.75 270 PHE A N 1
ATOM 2083 C CA . PHE A 1 270 ? -14.922 -8.625 32.166 1.00 97.75 270 PHE A CA 1
ATOM 2084 C C . PHE A 1 270 ? -14.867 -9.687 31.071 1.00 97.75 270 PHE A C 1
ATOM 2086 O O . PHE A 1 270 ? -13.883 -9.742 30.335 1.00 97.75 270 PHE A O 1
ATOM 2093 N N . MET A 1 271 ? -15.939 -10.465 30.897 1.00 96.75 271 MET A N 1
ATOM 2094 C CA . MET A 1 271 ? -16.031 -11.439 29.808 1.00 96.75 271 MET A CA 1
ATOM 2095 C C . MET A 1 271 ? -15.953 -10.766 28.433 1.00 96.75 271 MET A C 1
ATOM 2097 O O . MET A 1 271 ? -15.252 -11.272 27.560 1.00 96.75 271 MET A O 1
ATOM 2101 N N . ALA A 1 272 ? -16.618 -9.620 28.239 1.00 96.06 272 ALA A N 1
ATOM 2102 C CA . ALA A 1 272 ? -16.539 -8.865 26.989 1.00 96.06 272 ALA A CA 1
ATOM 2103 C C . ALA A 1 272 ? -15.121 -8.327 26.729 1.00 96.06 272 ALA A C 1
ATOM 2105 O O . ALA A 1 272 ? -14.602 -8.482 25.624 1.00 96.06 272 ALA A O 1
ATOM 2106 N N . MET A 1 273 ? -14.460 -7.752 27.742 1.00 97.88 273 MET A N 1
ATOM 2107 C CA . MET A 1 273 ? -13.081 -7.258 27.619 1.00 97.88 273 MET A CA 1
ATOM 2108 C C . MET A 1 273 ? -12.096 -8.378 27.262 1.00 97.88 273 MET A C 1
ATOM 2110 O O . MET A 1 273 ? -11.301 -8.231 26.332 1.00 97.88 273 MET A O 1
ATOM 2114 N N . GLU A 1 274 ? -12.172 -9.512 27.961 1.00 97.69 274 GLU A N 1
ATOM 2115 C CA . GLU A 1 274 ? -11.295 -10.661 27.723 1.00 97.69 274 GLU A CA 1
ATOM 2116 C C . GLU A 1 274 ? -11.543 -11.290 26.347 1.00 97.69 274 GLU A C 1
ATOM 2118 O O . GLU A 1 274 ? -10.593 -11.595 25.617 1.00 97.69 274 GLU A O 1
ATOM 2123 N N . ALA A 1 275 ? -12.813 -11.465 25.967 1.00 97.00 275 ALA A N 1
ATOM 2124 C CA . ALA A 1 275 ? -13.170 -11.994 24.660 1.00 97.00 275 ALA A CA 1
ATOM 2125 C C . ALA A 1 275 ? -12.657 -11.086 23.539 1.00 97.00 275 ALA A C 1
ATOM 2127 O O . ALA A 1 275 ? -12.020 -11.590 22.615 1.00 97.00 275 ALA A O 1
ATOM 2128 N N . LEU A 1 276 ? -12.832 -9.766 23.669 1.00 97.19 276 LEU A N 1
ATOM 2129 C CA . LEU A 1 276 ? -12.359 -8.786 22.696 1.00 97.19 276 LEU A CA 1
ATOM 2130 C C . LEU A 1 276 ? -10.826 -8.791 22.566 1.00 97.19 276 LEU A C 1
ATOM 2132 O O . LEU A 1 276 ? -10.298 -8.821 21.453 1.00 97.19 276 LEU A O 1
ATOM 2136 N N . HIS A 1 277 ? -10.087 -8.831 23.681 1.00 97.19 277 HIS A N 1
ATOM 2137 C CA . HIS A 1 277 ? -8.621 -8.945 23.647 1.00 97.19 277 HIS A CA 1
ATOM 2138 C C . HIS A 1 277 ? -8.153 -10.235 22.971 1.00 97.19 277 HIS A C 1
ATOM 2140 O O . HIS A 1 277 ? -7.201 -10.196 22.183 1.00 97.19 277 HIS A O 1
ATOM 2146 N N . ARG A 1 278 ? -8.831 -11.358 23.236 1.00 98.12 278 ARG A N 1
ATOM 2147 C CA . ARG A 1 278 ? -8.526 -12.657 22.625 1.00 98.12 278 ARG A CA 1
ATOM 2148 C C . ARG A 1 278 ? -8.704 -12.614 21.109 1.00 98.12 278 ARG A C 1
ATOM 2150 O O . ARG A 1 278 ? -7.745 -12.886 20.388 1.00 98.12 278 ARG A O 1
ATOM 2157 N N . VAL A 1 279 ? -9.879 -12.213 20.620 1.00 97.94 279 VAL A N 1
ATOM 2158 C CA . VAL A 1 279 ? -10.170 -12.213 19.173 1.00 97.94 279 VAL A CA 1
ATOM 2159 C C . VAL A 1 279 ? -9.315 -11.209 18.397 1.00 97.94 279 VAL A C 1
ATOM 2161 O O . VAL A 1 279 ? -8.927 -11.483 17.264 1.00 97.94 279 VAL A O 1
ATOM 2164 N N . ILE A 1 280 ? -8.915 -10.092 19.013 1.00 97.06 280 ILE A N 1
ATOM 2165 C CA . ILE A 1 280 ? -7.955 -9.148 18.414 1.00 97.06 280 ILE A CA 1
ATOM 2166 C C . ILE A 1 280 ? -6.537 -9.717 18.398 1.00 97.06 280 ILE A C 1
ATOM 2168 O O . ILE A 1 280 ? -5.771 -9.465 17.466 1.00 97.06 280 ILE A O 1
ATOM 2172 N N . GLY A 1 281 ? -6.150 -10.471 19.428 1.00 97.06 281 GLY A N 1
ATOM 2173 C CA . GLY A 1 281 ? -4.916 -11.256 19.414 1.00 97.06 281 GLY A CA 1
ATOM 2174 C C . GLY A 1 281 ? -4.894 -12.247 18.251 1.00 97.06 281 GLY A C 1
ATOM 2175 O O . GLY A 1 281 ? -3.917 -12.289 17.501 1.00 97.06 281 GLY A O 1
ATOM 2176 N N . ASP A 1 282 ? -5.996 -12.967 18.046 1.00 97.19 282 ASP A N 1
ATOM 2177 C CA . ASP A 1 282 ? -6.145 -13.925 16.951 1.00 97.19 282 ASP A CA 1
ATOM 2178 C C . ASP A 1 282 ? -6.109 -13.254 15.576 1.00 97.19 282 ASP A C 1
ATOM 2180 O O . ASP A 1 282 ? -5.381 -13.721 14.700 1.00 97.19 282 ASP A O 1
ATOM 2184 N N . ALA A 1 283 ? -6.808 -12.129 15.397 1.00 96.31 283 ALA A N 1
ATOM 2185 C CA . ALA A 1 283 ? -6.770 -11.352 14.159 1.00 96.31 283 ALA A CA 1
ATOM 2186 C C . ALA A 1 283 ? -5.349 -10.851 13.837 1.00 96.31 283 ALA A C 1
ATOM 2188 O O . ALA A 1 283 ? -4.905 -10.948 12.695 1.00 96.31 283 ALA A O 1
ATOM 2189 N N . ARG A 1 284 ? -4.596 -10.379 14.842 1.00 95.75 284 ARG A N 1
ATOM 2190 C CA . ARG A 1 284 ? -3.188 -9.964 14.683 1.00 95.75 284 ARG A CA 1
ATOM 2191 C C . ARG A 1 284 ? -2.265 -11.116 14.321 1.00 95.75 284 ARG A C 1
ATOM 2193 O O . ARG A 1 284 ? -1.415 -10.953 13.449 1.00 95.75 284 ARG A O 1
ATOM 2200 N N . ARG A 1 285 ? -2.425 -12.266 14.972 1.00 95.31 285 ARG A N 1
ATOM 2201 C CA . ARG A 1 285 ? -1.646 -13.466 14.659 1.00 95.31 285 ARG A CA 1
ATOM 2202 C C . ARG A 1 285 ? -1.920 -13.934 13.233 1.00 95.31 285 ARG A C 1
ATOM 2204 O O . ARG A 1 285 ? -0.974 -14.134 12.483 1.00 95.31 285 ARG A O 1
ATOM 2211 N N . LEU A 1 286 ? -3.193 -14.025 12.852 1.00 94.88 286 LEU A N 1
ATOM 2212 C CA . LEU A 1 286 ? -3.593 -14.419 11.505 1.00 94.88 286 LEU A CA 1
ATOM 2213 C C . LEU A 1 286 ? -3.075 -13.435 10.452 1.00 94.88 286 LEU A C 1
ATOM 2215 O O . LEU A 1 286 ? -2.563 -13.859 9.424 1.00 94.88 286 LEU A O 1
ATOM 2219 N N . ALA A 1 287 ? -3.145 -12.130 10.724 1.00 92.62 287 ALA A N 1
ATOM 2220 C CA . ALA A 1 287 ? -2.538 -11.130 9.857 1.00 92.62 287 ALA A CA 1
ATOM 2221 C C . ALA A 1 287 ? -1.034 -11.373 9.713 1.00 92.62 287 ALA A C 1
ATOM 2223 O O . ALA A 1 287 ? -0.536 -11.403 8.597 1.00 92.62 287 ALA A O 1
ATOM 2224 N N . GLY A 1 288 ? -0.319 -11.620 10.814 1.00 91.75 288 GLY A N 1
ATOM 2225 C CA . GLY A 1 288 ? 1.097 -11.992 10.780 1.00 91.75 288 GLY A CA 1
ATOM 2226 C C . GLY A 1 288 ? 1.381 -13.225 9.915 1.00 91.75 288 GLY A C 1
ATOM 2227 O O . GLY A 1 288 ? 2.329 -13.212 9.137 1.00 91.75 288 GLY A O 1
ATOM 2228 N N . GLU A 1 289 ? 0.546 -14.261 9.999 1.00 91.75 289 GLU A N 1
ATOM 2229 C CA . GLU A 1 289 ? 0.669 -15.472 9.176 1.00 91.75 289 GLU A CA 1
ATOM 2230 C C . GLU A 1 289 ? 0.450 -15.185 7.682 1.00 91.75 289 GLU A C 1
ATOM 2232 O O . GLU A 1 289 ? 1.250 -15.618 6.852 1.00 91.75 289 GLU A O 1
ATOM 2237 N N . VAL A 1 290 ? -0.588 -14.417 7.333 1.00 87.56 290 VAL A N 1
ATOM 2238 C CA . VAL A 1 290 ? -0.882 -14.017 5.942 1.00 87.56 290 VAL A CA 1
ATOM 2239 C C . VAL A 1 290 ? 0.256 -13.166 5.373 1.00 87.56 290 VAL A C 1
ATOM 2241 O O . VAL A 1 290 ? 0.712 -13.387 4.258 1.00 87.56 290 VAL A O 1
ATOM 2244 N N . LEU A 1 291 ? 0.804 -12.253 6.171 1.00 82.31 291 LEU A N 1
ATOM 2245 C CA . LEU A 1 291 ? 1.934 -11.413 5.772 1.00 82.31 291 LEU A CA 1
ATOM 2246 C C . LEU A 1 291 ? 3.207 -12.213 5.464 1.00 82.31 291 LEU A C 1
ATOM 2248 O O . LEU A 1 291 ? 3.989 -11.811 4.609 1.00 82.31 291 LEU A O 1
ATOM 2252 N N . VAL A 1 292 ? 3.424 -13.334 6.155 1.00 81.94 292 VAL A N 1
ATOM 2253 C CA . VAL A 1 292 ? 4.591 -14.203 5.933 1.00 81.94 292 VAL A CA 1
ATOM 2254 C C . VAL A 1 292 ? 4.372 -15.163 4.763 1.00 81.94 292 VAL A C 1
ATOM 2256 O O . VAL A 1 292 ? 5.317 -15.465 4.038 1.00 81.94 292 VAL A O 1
ATOM 2259 N N . THR A 1 293 ? 3.148 -15.665 4.586 1.00 81.06 293 THR A N 1
ATOM 2260 C CA . THR A 1 293 ? 2.828 -16.696 3.582 1.00 81.06 293 THR A CA 1
ATOM 2261 C C . THR A 1 293 ? 2.456 -16.137 2.207 1.00 81.06 293 THR A C 1
ATOM 2263 O O . THR A 1 293 ? 2.498 -16.884 1.231 1.00 81.06 293 THR A O 1
ATOM 2266 N N . GLY A 1 294 ? 2.184 -14.833 2.113 1.00 67.62 294 GLY A N 1
ATOM 2267 C CA . GLY A 1 294 ? 1.798 -14.138 0.886 1.00 67.62 294 GLY A CA 1
ATOM 2268 C C . GLY A 1 294 ? 0.414 -13.506 1.026 1.00 67.62 294 GLY A C 1
ATOM 2269 O O . GLY A 1 294 ? -0.500 -14.111 1.575 1.00 67.62 294 GLY A O 1
ATOM 2270 N N . TRP A 1 295 ? 0.267 -12.270 0.539 1.00 67.69 295 TRP A N 1
ATOM 2271 C CA . TRP A 1 295 ? -0.949 -11.449 0.668 1.00 67.69 295 TRP A CA 1
ATOM 2272 C C . TRP A 1 295 ? -2.071 -11.813 -0.335 1.00 67.69 295 TRP A C 1
ATOM 2274 O O . TRP A 1 295 ? -3.024 -11.049 -0.496 1.00 67.69 295 TRP A O 1
ATOM 2284 N N . ASP A 1 296 ? -1.964 -12.960 -1.006 1.00 56.66 296 ASP A N 1
ATOM 2285 C CA . ASP A 1 296 ? -2.879 -13.397 -2.071 1.00 56.66 296 ASP A CA 1
ATOM 2286 C C . ASP A 1 296 ? -3.928 -14.410 -1.581 1.00 56.66 296 ASP A C 1
ATOM 2288 O O . ASP A 1 296 ? -3.591 -15.289 -0.751 1.00 56.66 296 ASP A O 1
#

Sequence (296 aa):
MTPNEDGEVSATPEEARGITPPQTVVPSASQRRPWTLRDTGWIALGLTSGGFASWLLIFSGWEIGSKAEWFSGVASFGAVAVALWQSVVIRQQAKADAAEAAKRFGDELKAAKDRTIQEVQAAEQRTQKELDAANERHGIEMEQQREIARIQRIHLREQEFKLALIRVSRAATAYTHELATLVETGSRVVAMSQRQERADALRPVSKRLGALMDDLSVEIAGAHMLTNNDRLHDALDRVNAEAMRGPEGEIQYRNTVIMAGQVGNEAPLFMAMEALHRVIGDARRLAGEVLVTGWD

Secondary structure (DSSP, 8-state):
-------------------PPP--------------TTTTHHHHHHHHHHHHHHHHHHH----GGG-HHHHHHHHHHHHHHHHHHHHHHHHHHHHHHHHHHHHHHHHHHHHHHHHHHHHHHHHHHHHHHHHHHHHHHHHHHHHHHHHHHHHHHHHHHHHHHHHHHHHHHHHHHHHHHHHHHHHHHHHHHTT-S-HHHHHHHHHHHHHHHHHHHHHHHHHHHHHHHH---HHHHHHHHHHHHHHTHHHHHHHHHHHIIIII-S----HHHHHHHHHHHHHHHHHHHHHHHHHHH---

Foldseek 3Di:
DDDDDDDPPDDDDDDPDDPDDPPPPDPPPPPPDPDDPVVCVVVVVVVVVVVVVVVCVVPDPDDDDPPPVVCVVVVVVVVVVVVVVVVVVVVVVVVVVVVVVVVVVVVVVVVVVVVVVVVVVVVVVVVVVVVVVVVVVVVVVVVVVVVVVVVVVQVVLLVQLVVLLVQLVVLLVQLLVLLVVLLVQLVVLLPPPALVSLCVSNVVSLVVNVVSLVSNVVSLVSSVVSAPDVVLVVLSVQLNVLSVLQNVQSCQQSCCCRPVSDGGDSVSSVSSSVSNVVSSVVSVVVSVVCVVVDRD

Organism: Mycolicibacterium parafortuitum (NCBI:txid39692)